Protein AF-A0A973NYC6-F1 (afdb_monomer)

Radius of gyration: 20.04 Å; Cα contacts (8 Å, |Δi|>4): 873; chains: 1; bounding box: 43×58×60 Å

Mean predicted aligned error: 7.52 Å

Nearest PDB structures (foldseek):
  5j72-assembly1_A  TM=8.542E-01  e=8.697E-19  Clostridioides difficile 630
  7acy-assembly1_D  TM=7.871E-01  e=4.878E-20  Clostridioides difficile 630
  7acz-assembly1_B  TM=7.834E-01  e=3.473E-17  Clostridioides difficile R20291
  7acz-assembly2_D  TM=7.706E-01  e=2.191E-17  Clostridioides difficile R20291
  8bby-assembly2_D  TM=7.705E-01  e=7.796E-16  Clostridioides difficile R20291

pLDDT: mean 85.29, std 18.44, range [24.67, 98.56]

Solvent-accessible surface area (backbone atoms only — not comparable to full-atom values): 18211 Å² total; per-residue (Å²): 143,82,82,81,77,83,86,89,72,79,74,78,79,69,81,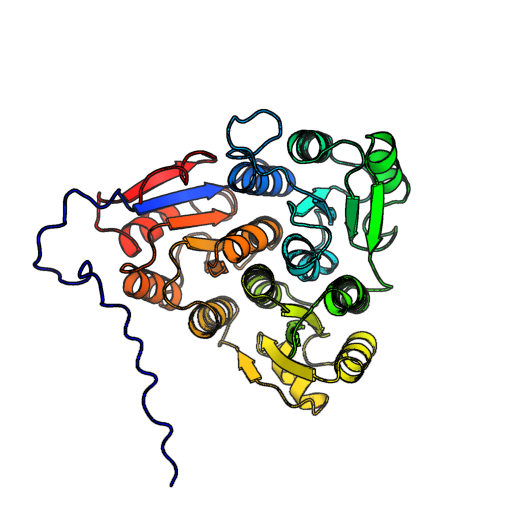74,78,53,98,84,64,84,78,67,93,80,64,65,63,25,39,31,35,36,29,40,43,97,45,53,49,44,16,20,47,36,46,34,36,50,75,32,56,67,10,19,89,88,35,102,75,37,62,53,34,45,31,36,31,38,27,39,60,87,58,61,50,45,40,45,26,42,25,16,52,24,50,57,28,80,80,39,37,30,45,50,40,37,25,53,38,77,41,67,38,69,66,47,54,52,48,50,63,55,42,36,56,84,59,28,44,31,40,32,34,31,37,58,89,39,38,20,66,66,24,48,49,51,44,35,75,73,43,35,41,60,42,78,42,40,38,98,45,47,40,36,16,13,38,46,47,36,64,67,30,58,82,60,52,90,63,80,58,34,36,39,35,28,12,24,59,81,53,60,58,42,26,38,30,49,16,4,50,15,21,47,40,84,50,30,35,42,38,31,18,61,33,53,39,65,41,67,59,40,51,52,51,58,68,67,50,81,58,59,46,41,32,13,28,27,60,36,12,30,42,10,35,56,73,70,66,50,84,60,50,75,40,54,37,98,46,61,45,46,17,18,48,44,45,29,70,72,78,39,80,72,33,42,36,36,21,38,19,39,68,87,58,60,60,31,32,49,33,36,11,32,54,18,2,66,68,49,7,37,29,38,42,26,53,42,72,47,69,49,68,72,56,47,52,47,40,44,72,39,26,70,41,24,44,33,40,42,31,30,38,38,56,94,50,38,26,75,68,37,56,55,60,50,32,53,32,37,22,57,83,92,39,45,46,79,45,68,69,51,47,56,80,83,68,69,92,114

Secondary structure (DSSP, 8-state):
--PPPP--------S---TTSPPPTTSPPEEEEEE--SSHHHHHHHHHHHHHSSSSTTSTT---EEEEEEEESS--TTHHHHHHHHHH-TT----EEEE-SSS--HHHHHHHHHHEEEEEEEEEES-TTTS-HHHHHHHHHTT-EEEEE--SSHHHHHHHHHHHHGGG--SSPEEEEEEESSSSHHHHHHHHHHHHSTTEEEEEEBTTB--HHHHHHHHH-SSEEEEEEHHHHHHHHHHTT---EEE--SSHHHHHHHHHHHH-SS-SEEEEEESS--HHHHHHHHHHHHTT--EEEE-SS---HHHHHHHHHHTTT--EEEEES-TTTS-TTHHHHHHHHHS-TTSEEEEES-TTTT-S--

Sequence (362 aa):
ENSAGPILGRVSWQANADPGQPLSTANPLNLVERLDGADRVETAIQVSHWSWDATGPNTPAGRQADMAVIARSDDYADALAGTALARQLKGGTGPLLLTETDSLDPRTLAELKRTLRPGAFVYVLGQTKAISAHTFDQIAAAGFRPTRIGGRDRFETAVDVAETIVPTYTHDPVTILTATGLNFPDALAAGAVAASRPNTVVVLTANDAMPDATLNFLNAVSQRTVVGVGGPGSRALQAAKIPSGTVSGSDRFVTALTVAKTFFDGPQVVGIATGYKFPDALAGGVLAGSVGGPLLLTGPTALPTETADYLRNASGSVSDAVMFGGPAVLDEGLKNQVGDLIGQPGQWVYRDNDPTAHQGPR

Structure (mmCIF, N/CA/C/O backbone):
data_AF-A0A973NYC6-F1
#
_entry.id   AF-A0A973NYC6-F1
#
loop_
_atom_site.group_PDB
_atom_site.id
_atom_site.type_symbol
_atom_site.label_atom_id
_atom_site.label_alt_id
_atom_site.label_comp_id
_atom_site.label_asym_id
_atom_site.label_entity_id
_atom_site.label_seq_id
_atom_site.pdbx_PDB_ins_code
_atom_site.Cartn_x
_atom_site.Cartn_y
_atom_site.Cartn_z
_atom_site.occupancy
_atom_site.B_iso_or_equiv
_atom_site.auth_seq_id
_atom_site.auth_comp_id
_atom_site.auth_asym_id
_atom_site.auth_atom_id
_atom_site.pdbx_PDB_model_num
ATOM 1 N N . GLU A 1 1 ? 7.364 12.436 -39.459 1.00 32.75 1 GLU A N 1
ATOM 2 C CA . GLU A 1 1 ? 7.055 13.774 -38.924 1.00 32.75 1 GLU A CA 1
ATOM 3 C C . GLU A 1 1 ? 5.594 13.785 -38.521 1.00 32.75 1 GLU A C 1
ATOM 5 O O . GLU A 1 1 ? 4.759 13.560 -39.378 1.00 32.75 1 GLU A O 1
ATOM 10 N N . ASN A 1 2 ? 5.307 13.879 -37.225 1.00 24.67 2 ASN A N 1
ATOM 11 C CA . ASN A 1 2 ? 4.016 14.310 -36.681 1.00 24.67 2 ASN A CA 1
ATOM 12 C C . ASN A 1 2 ? 4.236 14.549 -35.186 1.00 24.67 2 ASN A C 1
ATOM 14 O O . ASN A 1 2 ? 4.095 13.667 -34.343 1.00 24.67 2 ASN A O 1
ATOM 18 N N . SER A 1 3 ? 4.714 15.757 -34.914 1.00 26.92 3 SER A N 1
ATOM 19 C CA . SER A 1 3 ? 4.864 16.371 -33.605 1.00 26.92 3 SER A CA 1
ATOM 20 C C . SER A 1 3 ? 3.497 16.522 -32.937 1.00 26.92 3 SER A C 1
ATOM 22 O O . SER A 1 3 ? 2.634 17.236 -33.448 1.00 26.92 3 SER A O 1
ATOM 24 N N . ALA A 1 4 ? 3.316 15.869 -31.790 1.00 30.20 4 ALA A N 1
ATOM 25 C CA . ALA A 1 4 ? 2.214 16.149 -30.881 1.00 30.20 4 ALA A CA 1
ATOM 26 C C . ALA A 1 4 ? 2.353 17.589 -30.356 1.00 30.20 4 ALA A C 1
ATOM 28 O O . ALA A 1 4 ? 3.403 17.971 -29.837 1.00 30.20 4 ALA A O 1
ATOM 29 N N . GLY A 1 5 ? 1.310 18.397 -30.554 1.00 27.06 5 GLY A N 1
ATOM 30 C CA . GLY A 1 5 ? 1.244 19.777 -30.083 1.00 27.06 5 GLY A CA 1
ATOM 31 C C . GLY A 1 5 ? 1.197 19.880 -28.550 1.00 27.06 5 GLY A C 1
ATOM 32 O O . GLY A 1 5 ? 0.854 18.909 -27.873 1.00 27.06 5 GLY A O 1
ATOM 33 N N . PRO A 1 6 ? 1.541 21.053 -27.990 1.00 27.14 6 PRO A N 1
ATOM 34 C CA . PRO A 1 6 ? 1.608 21.260 -26.551 1.00 27.14 6 PRO A CA 1
ATOM 35 C C . PRO A 1 6 ? 0.204 21.237 -25.937 1.00 27.14 6 PRO A C 1
ATOM 37 O O . PRO A 1 6 ? -0.691 21.961 -26.375 1.00 27.14 6 PRO A O 1
ATOM 40 N N . ILE A 1 7 ? 0.019 20.425 -24.895 1.00 31.16 7 ILE A N 1
ATOM 41 C CA . ILE A 1 7 ? -1.184 20.455 -24.061 1.00 31.16 7 ILE A CA 1
ATOM 42 C C . ILE A 1 7 ? -1.168 21.779 -23.286 1.00 31.16 7 ILE A C 1
ATOM 44 O O . ILE A 1 7 ? -0.370 21.991 -22.373 1.00 31.16 7 ILE A O 1
ATOM 48 N N . LEU A 1 8 ? -2.023 22.707 -23.715 1.00 29.25 8 LEU A N 1
ATOM 49 C CA . LEU A 1 8 ? -2.252 23.996 -23.076 1.00 29.25 8 LEU A CA 1
ATOM 50 C C . LEU A 1 8 ? -3.150 23.803 -21.854 1.00 29.25 8 LEU A C 1
ATOM 52 O O . LEU A 1 8 ? -4.352 23.588 -21.967 1.00 29.25 8 LEU A O 1
ATOM 56 N N . GLY A 1 9 ? -2.526 23.904 -20.688 1.00 25.45 9 GLY A N 1
ATOM 57 C CA . GLY A 1 9 ? -3.169 23.903 -19.381 1.00 25.45 9 GLY A CA 1
ATOM 58 C C . GLY A 1 9 ? -2.134 24.168 -18.295 1.00 25.45 9 GLY A C 1
ATOM 59 O O . GLY A 1 9 ? -2.044 23.417 -17.334 1.00 25.45 9 GLY A O 1
ATOM 60 N N . ARG A 1 10 ? -1.279 25.187 -18.483 1.00 25.81 10 ARG A N 1
ATOM 61 C CA . ARG A 1 10 ? -0.357 25.641 -17.436 1.00 25.81 10 ARG A CA 1
ATOM 62 C C . ARG A 1 10 ? -1.195 26.149 -16.267 1.00 25.81 10 ARG A C 1
ATOM 64 O O . ARG A 1 10 ? -1.724 27.257 -16.333 1.00 25.81 10 ARG A O 1
ATOM 71 N N . VAL A 1 11 ? -1.274 25.361 -15.199 1.00 28.92 11 VAL A N 1
ATOM 72 C CA . VAL A 1 11 ? -1.505 25.908 -13.864 1.00 28.92 11 VAL A CA 1
ATOM 73 C C . VAL A 1 11 ? -0.403 26.943 -13.653 1.00 28.92 11 VAL A C 1
ATOM 75 O O . VAL A 1 11 ? 0.783 26.659 -13.835 1.00 28.92 11 VAL A O 1
ATOM 78 N N . SER A 1 12 ? -0.798 28.187 -13.414 1.00 24.95 12 SER A N 1
ATOM 79 C CA . SER A 1 12 ? 0.130 29.267 -13.118 1.00 24.95 12 SER A CA 1
ATOM 80 C C . SER A 1 12 ? 0.934 28.880 -11.883 1.00 24.95 12 SER A C 1
ATOM 82 O O . SER A 1 12 ? 0.368 28.755 -10.800 1.00 24.95 12 SER A O 1
ATOM 84 N N . TRP A 1 13 ? 2.238 28.686 -12.072 1.00 29.31 13 TRP A N 1
ATOM 85 C CA . TRP A 1 13 ? 3.236 28.592 -11.016 1.00 29.31 13 TRP A CA 1
ATOM 86 C C . TRP A 1 13 ? 2.970 29.674 -9.966 1.00 29.31 13 TRP A C 1
ATOM 88 O O . TRP A 1 13 ? 3.133 30.861 -10.255 1.00 29.31 13 TRP A O 1
ATOM 98 N N . GLN A 1 14 ? 2.544 29.288 -8.763 1.00 31.08 14 GLN A N 1
ATOM 99 C CA . GLN A 1 14 ? 2.641 30.191 -7.625 1.00 31.08 14 GLN A CA 1
ATOM 100 C C . GLN A 1 14 ? 4.107 30.218 -7.199 1.00 31.08 14 GLN A C 1
ATOM 102 O O . GLN A 1 14 ? 4.726 29.197 -6.906 1.00 31.08 14 GLN A O 1
ATOM 107 N N . ALA A 1 15 ? 4.684 31.411 -7.284 1.00 30.53 15 ALA A N 1
ATOM 108 C CA . ALA A 1 15 ? 6.085 31.686 -7.046 1.00 30.53 15 ALA A CA 1
ATOM 109 C C . ALA A 1 15 ? 6.429 31.574 -5.552 1.00 30.53 15 ALA A C 1
ATOM 111 O O . ALA A 1 15 ? 6.557 32.583 -4.876 1.00 30.53 15 ALA A O 1
ATOM 112 N N . ASN A 1 16 ? 6.618 30.354 -5.050 1.00 40.47 16 ASN A N 1
ATOM 113 C CA . ASN A 1 16 ? 7.401 30.121 -3.827 1.00 40.47 16 ASN A CA 1
ATOM 114 C C . ASN A 1 16 ? 8.817 29.595 -4.140 1.00 40.47 16 ASN A C 1
ATOM 116 O O . ASN A 1 16 ? 9.586 29.299 -3.234 1.00 40.47 16 ASN A O 1
ATOM 120 N N . ALA A 1 17 ? 9.178 29.511 -5.426 1.00 38.25 17 ALA A N 1
ATOM 121 C CA . ALA A 1 17 ? 10.488 29.058 -5.896 1.00 38.25 17 ALA A CA 1
ATOM 122 C C . ALA A 1 17 ? 11.456 30.202 -6.278 1.00 38.25 17 ALA A C 1
ATOM 124 O O . ALA A 1 17 ? 12.537 29.917 -6.786 1.00 38.25 17 ALA A O 1
ATOM 125 N N . ASP A 1 18 ? 11.093 31.477 -6.075 1.00 37.66 18 ASP A N 1
ATOM 126 C CA . ASP A 1 18 ? 11.992 32.615 -6.331 1.00 37.66 18 ASP A CA 1
ATOM 127 C C . ASP A 1 18 ? 12.780 32.966 -5.049 1.00 37.66 18 ASP A C 1
ATOM 129 O O . ASP A 1 18 ? 12.171 33.450 -4.091 1.00 37.66 18 ASP A O 1
ATOM 133 N N . PRO A 1 19 ? 14.113 32.755 -4.993 1.00 40.75 19 PRO A N 1
ATOM 134 C CA . PRO A 1 19 ? 14.927 32.964 -3.788 1.00 40.75 19 PRO A CA 1
ATOM 135 C C . PRO A 1 19 ? 14.957 34.411 -3.260 1.00 40.75 19 PRO A C 1
ATOM 137 O O . PRO A 1 19 ? 15.578 34.661 -2.228 1.00 40.75 19 PRO A O 1
ATOM 140 N N . GLY A 1 20 ? 14.356 35.369 -3.977 1.00 37.97 20 GLY A N 1
ATOM 141 C CA . GLY A 1 20 ? 14.378 36.798 -3.650 1.00 37.97 20 GLY A CA 1
ATOM 142 C C . GLY A 1 20 ? 13.025 37.448 -3.331 1.00 37.97 20 GLY A C 1
ATOM 143 O O . GLY A 1 20 ? 13.008 38.652 -3.074 1.00 37.97 20 GLY A O 1
ATOM 144 N N . GLN A 1 21 ? 11.904 36.717 -3.347 1.00 40.12 21 GLN A N 1
ATOM 145 C CA . GLN A 1 21 ? 10.582 37.286 -3.034 1.00 40.12 21 GLN A CA 1
ATOM 146 C C . GLN A 1 21 ? 10.209 37.049 -1.558 1.00 40.12 21 GLN A C 1
ATOM 148 O O . GLN A 1 21 ? 10.303 35.915 -1.084 1.00 40.12 21 GLN A O 1
ATOM 153 N N . PRO A 1 22 ? 9.769 38.078 -0.805 1.00 36.00 22 PRO A N 1
ATOM 154 C CA . PRO A 1 22 ? 9.253 37.878 0.543 1.00 36.00 22 PRO A CA 1
ATOM 155 C C . PRO A 1 22 ? 7.950 37.070 0.497 1.00 36.00 22 PRO A C 1
ATOM 157 O O . PRO A 1 22 ? 7.049 37.356 -0.293 1.00 36.00 22 PRO A O 1
ATOM 160 N N . LEU A 1 23 ? 7.867 36.059 1.360 1.00 42.72 23 LEU A N 1
ATOM 161 C CA . LEU A 1 23 ? 6.736 35.141 1.438 1.00 42.72 23 LEU A CA 1
ATOM 162 C C . LEU A 1 23 ? 5.439 35.889 1.778 1.00 42.72 23 LEU A C 1
ATOM 164 O O . LEU A 1 23 ? 5.405 36.756 2.655 1.00 42.72 23 LEU A O 1
ATOM 168 N N . SER A 1 24 ? 4.355 35.517 1.100 1.00 39.22 24 SER A N 1
ATOM 169 C CA . SER A 1 24 ? 3.002 35.923 1.480 1.00 39.22 24 SER A CA 1
ATOM 170 C C . SER A 1 24 ? 2.687 35.395 2.883 1.00 39.22 24 SER A C 1
ATOM 172 O O . SER A 1 24 ? 2.834 34.204 3.146 1.00 39.22 24 SER A O 1
ATOM 174 N N . THR A 1 25 ? 2.186 36.253 3.774 1.00 39.44 25 THR A N 1
ATOM 175 C CA . THR A 1 25 ? 1.732 35.901 5.136 1.00 39.44 25 THR A CA 1
ATOM 176 C C . THR A 1 25 ? 0.510 34.969 5.167 1.00 39.44 25 THR A C 1
ATOM 178 O O . THR A 1 25 ? -0.014 34.683 6.241 1.00 39.44 25 THR A O 1
ATOM 181 N N . ALA A 1 26 ? 0.040 34.513 4.003 1.00 39.84 26 ALA A N 1
ATOM 182 C CA . ALA A 1 26 ? -1.127 33.657 3.834 1.00 39.84 26 ALA A CA 1
ATOM 183 C C . ALA A 1 26 ? -0.802 32.162 3.638 1.00 39.84 26 ALA A C 1
ATOM 185 O O . ALA A 1 26 ? -1.743 31.392 3.487 1.00 39.84 26 ALA A O 1
ATOM 186 N N . ASN A 1 27 ? 0.473 31.745 3.634 1.00 48.59 27 ASN A N 1
ATOM 187 C CA . ASN A 1 27 ? 0.849 30.334 3.480 1.00 48.59 27 ASN A CA 1
ATOM 188 C C . ASN A 1 27 ? 1.195 29.727 4.857 1.00 48.59 27 ASN A C 1
ATOM 190 O O . ASN A 1 27 ? 2.136 30.216 5.493 1.00 48.59 27 ASN A O 1
ATOM 194 N N . PRO A 1 28 ? 0.463 28.723 5.375 1.00 57.56 28 PRO A N 1
ATOM 195 C CA . PRO A 1 28 ? 0.842 28.072 6.625 1.00 57.56 28 PRO A CA 1
ATOM 196 C C . PRO A 1 28 ? 2.170 27.320 6.467 1.00 57.56 28 PRO A C 1
ATOM 198 O O . PRO A 1 28 ? 2.538 26.901 5.374 1.00 57.56 28 PRO A O 1
ATOM 201 N N . LEU A 1 29 ? 2.896 27.174 7.578 1.00 70.56 29 LEU A N 1
ATOM 202 C CA . LEU A 1 29 ? 4.164 26.442 7.642 1.00 70.56 29 LEU A CA 1
ATOM 203 C C . LEU A 1 29 ? 3.995 25.028 7.063 1.00 70.56 29 LEU A C 1
ATOM 205 O O . LEU A 1 29 ? 3.005 24.361 7.373 1.00 70.56 29 LEU A O 1
ATOM 209 N N . ASN A 1 30 ? 4.974 24.558 6.286 1.00 85.44 30 ASN A N 1
ATOM 210 C CA . ASN A 1 30 ? 4.989 23.178 5.798 1.00 85.44 30 ASN A CA 1
ATOM 211 C C . ASN A 1 30 ? 4.965 22.198 6.981 1.00 85.44 30 ASN A C 1
ATOM 213 O O . ASN A 1 30 ? 5.510 22.483 8.048 1.00 85.44 30 ASN A O 1
ATOM 217 N N . LEU A 1 31 ? 4.357 21.031 6.801 1.00 88.62 31 LEU A N 1
ATOM 218 C CA . LEU A 1 31 ? 4.206 20.036 7.855 1.00 88.62 31 LEU A CA 1
ATOM 219 C C . LEU A 1 31 ? 5.060 18.804 7.564 1.00 88.62 31 LEU A C 1
ATOM 221 O O . LEU A 1 31 ? 4.986 18.208 6.491 1.00 88.62 31 LEU A O 1
ATOM 225 N N . VAL A 1 32 ? 5.820 18.382 8.567 1.00 93.12 32 VAL A N 1
ATOM 226 C CA . VAL A 1 32 ? 6.335 17.019 8.653 1.00 93.12 32 VAL A CA 1
ATOM 227 C C . VAL A 1 32 ? 5.599 16.329 9.787 1.00 93.12 32 VAL A C 1
ATOM 229 O O . VAL A 1 32 ? 5.659 16.775 10.930 1.00 93.12 32 VAL A O 1
ATOM 232 N N . GLU A 1 33 ? 4.911 15.241 9.486 1.00 93.75 33 GLU A N 1
ATOM 233 C CA . GLU A 1 33 ? 4.249 14.428 10.497 1.00 93.75 33 GLU A CA 1
ATOM 234 C C . GLU A 1 33 ? 4.835 13.024 10.518 1.00 93.75 33 GLU A C 1
ATOM 236 O O . GLU A 1 33 ? 5.152 12.464 9.471 1.00 93.75 33 GLU A O 1
ATOM 241 N N . ARG A 1 34 ? 4.963 12.437 11.706 1.00 95.75 34 ARG A N 1
ATOM 242 C CA . ARG A 1 34 ? 5.229 11.010 11.866 1.00 95.75 34 ARG A CA 1
ATOM 243 C C . ARG A 1 34 ? 3.988 10.290 12.369 1.00 95.75 34 ARG A C 1
ATOM 245 O O . ARG A 1 34 ? 3.402 10.697 13.367 1.00 95.75 34 ARG A O 1
ATOM 252 N N . LEU A 1 35 ? 3.654 9.194 11.693 1.00 94.88 35 LEU A N 1
ATOM 253 C CA . LEU A 1 35 ? 2.645 8.231 12.113 1.00 94.88 35 LEU A CA 1
ATOM 254 C C . LEU A 1 35 ? 3.324 6.913 12.469 1.00 94.88 35 LEU A C 1
ATOM 256 O O . LEU A 1 35 ? 3.907 6.247 11.604 1.00 94.88 35 LEU A O 1
ATOM 260 N N . ASP A 1 36 ? 3.283 6.547 13.742 1.00 94.62 36 ASP A N 1
ATOM 261 C CA . ASP A 1 36 ? 3.975 5.377 14.266 1.00 94.62 36 ASP A CA 1
ATOM 262 C C . ASP A 1 36 ? 3.370 4.853 15.567 1.00 94.62 36 ASP A C 1
ATOM 264 O O . ASP A 1 36 ? 2.591 5.510 16.248 1.00 94.62 36 ASP A O 1
ATOM 268 N N . GLY A 1 37 ? 3.770 3.644 15.942 1.00 92.75 37 GLY A N 1
ATOM 269 C CA . GLY A 1 37 ? 3.459 3.117 17.254 1.00 92.75 37 GLY A CA 1
ATOM 270 C C . GLY A 1 37 ? 4.450 2.065 17.717 1.00 92.75 37 GLY A C 1
ATOM 271 O O . GLY A 1 37 ? 5.508 1.861 17.121 1.00 92.75 37 GLY A O 1
ATOM 272 N N . ALA A 1 38 ? 4.096 1.374 18.802 1.00 92.56 38 ALA A N 1
ATOM 273 C CA . ALA A 1 38 ? 4.949 0.344 19.397 1.00 92.56 38 ALA A CA 1
ATOM 274 C C . ALA A 1 38 ? 5.261 -0.812 18.427 1.00 92.56 38 ALA A C 1
ATOM 276 O O . ALA A 1 38 ? 6.293 -1.475 18.546 1.00 92.56 38 ALA A O 1
ATOM 277 N N . ASP A 1 39 ? 4.367 -1.055 17.471 1.00 91.81 39 ASP A N 1
ATOM 278 C CA . ASP A 1 39 ? 4.502 -2.051 16.424 1.00 91.81 39 ASP A CA 1
ATOM 279 C C . ASP A 1 39 ? 3.703 -1.643 15.176 1.00 91.81 39 ASP A C 1
ATOM 281 O O . ASP A 1 39 ? 3.034 -0.614 15.129 1.00 91.81 39 ASP A O 1
ATOM 285 N N . ARG A 1 40 ? 3.756 -2.500 14.157 1.00 90.06 40 ARG A N 1
ATOM 286 C CA . ARG A 1 40 ? 3.052 -2.322 12.883 1.00 90.06 40 ARG A CA 1
ATOM 287 C C . ARG A 1 40 ? 1.530 -2.222 13.008 1.00 90.06 40 ARG A C 1
ATOM 289 O O . ARG A 1 40 ? 0.900 -1.610 12.152 1.00 90.06 40 ARG A O 1
ATOM 296 N N . VAL A 1 41 ? 0.940 -2.863 14.022 1.00 93.94 41 VAL A N 1
ATOM 297 C CA . VAL A 1 41 ? -0.509 -2.808 14.249 1.00 93.94 41 VAL A CA 1
ATOM 298 C C . VAL A 1 41 ? -0.864 -1.408 14.724 1.00 93.94 41 VAL A C 1
ATOM 300 O O . VAL A 1 41 ? -1.749 -0.781 14.151 1.00 93.94 41 VAL A O 1
ATOM 303 N N . GLU A 1 42 ? -0.111 -0.885 15.691 1.00 94.75 42 GLU A N 1
ATOM 304 C CA . GLU A 1 42 ? -0.297 0.479 16.175 1.00 94.75 42 GLU A CA 1
ATOM 305 C C . GLU A 1 42 ? -0.011 1.520 15.082 1.00 94.75 42 GLU A C 1
ATOM 307 O O . GLU A 1 42 ? -0.820 2.422 14.895 1.00 94.75 42 GLU A O 1
ATOM 312 N N . THR A 1 43 ? 1.051 1.364 14.278 1.00 94.38 43 THR A N 1
ATOM 313 C CA . THR A 1 43 ? 1.297 2.261 13.133 1.00 94.38 43 THR A CA 1
ATOM 314 C C . THR A 1 43 ? 0.106 2.284 12.165 1.00 94.38 43 THR A C 1
ATOM 316 O O . THR A 1 43 ? -0.325 3.355 11.742 1.00 94.38 43 THR A O 1
ATOM 319 N N . ALA A 1 44 ? -0.468 1.123 11.821 1.00 94.12 44 ALA A N 1
ATOM 320 C CA . ALA A 1 44 ? -1.642 1.058 10.945 1.00 94.12 44 ALA A CA 1
ATOM 321 C C . ALA A 1 44 ? -2.877 1.741 11.565 1.00 94.12 44 ALA A C 1
ATOM 323 O O . ALA A 1 44 ? -3.670 2.356 10.849 1.00 94.12 44 ALA A O 1
ATOM 324 N N . ILE A 1 45 ? -3.016 1.679 12.892 1.00 94.56 45 ILE A N 1
ATOM 325 C CA . ILE A 1 45 ? -4.059 2.388 13.639 1.00 94.56 45 ILE A CA 1
ATOM 326 C C . ILE A 1 45 ? -3.828 3.902 13.583 1.00 94.56 45 ILE A C 1
ATOM 328 O O . ILE A 1 45 ? -4.770 4.627 13.284 1.00 94.56 45 ILE A O 1
ATOM 332 N N . GLN A 1 46 ? -2.596 4.393 13.748 1.00 93.69 46 GLN A N 1
ATOM 333 C CA . GLN A 1 46 ? -2.301 5.830 13.626 1.00 93.69 46 GLN A CA 1
ATOM 334 C C . GLN A 1 46 ? -2.537 6.366 12.204 1.00 93.69 46 GLN A C 1
ATOM 336 O O . GLN A 1 46 ? -3.101 7.443 12.021 1.00 93.69 46 GLN A O 1
ATOM 341 N N . VAL A 1 47 ? -2.227 5.573 11.174 1.00 92.25 47 VAL A N 1
ATOM 342 C CA . VAL A 1 47 ? -2.608 5.871 9.779 1.00 92.25 47 VAL A CA 1
ATOM 343 C C . VAL A 1 47 ? -4.132 5.952 9.609 1.00 92.25 47 VAL A C 1
ATOM 345 O O . VAL A 1 47 ? -4.652 6.795 8.868 1.00 92.25 47 VAL A O 1
ATOM 348 N N . SER A 1 48 ? -4.869 5.079 10.293 1.00 91.75 48 SER A N 1
ATOM 349 C CA . SER A 1 48 ? -6.329 5.093 10.290 1.00 91.75 48 SER A CA 1
ATOM 350 C C . SER A 1 48 ? -6.894 6.302 11.048 1.00 91.75 48 SER A C 1
ATOM 352 O O . SER A 1 48 ? -7.806 6.964 10.554 1.00 91.75 48 SER A O 1
ATOM 354 N N . HIS A 1 49 ? -6.317 6.674 12.188 1.00 88.88 49 HIS A N 1
ATOM 355 C CA . HIS A 1 49 ? -6.631 7.912 12.902 1.00 88.88 49 HIS A CA 1
ATOM 356 C C . HIS A 1 49 ? -6.463 9.127 11.996 1.00 88.88 49 HIS A C 1
ATOM 358 O O . HIS A 1 49 ? -7.428 9.845 11.757 1.00 88.88 49 HIS A O 1
ATOM 364 N N . TRP A 1 50 ? -5.308 9.275 11.357 1.00 87.12 50 TRP A N 1
ATOM 365 C CA . TRP A 1 50 ? -5.055 10.353 10.402 1.00 87.12 50 TRP A CA 1
ATOM 366 C C . TRP A 1 50 ? -6.128 10.480 9.311 1.00 87.12 50 TRP A C 1
ATOM 368 O O . TRP A 1 50 ? -6.599 11.570 8.992 1.00 87.12 50 TRP A O 1
ATOM 378 N N . SER A 1 51 ? -6.560 9.342 8.763 1.00 83.56 51 SER A N 1
ATOM 379 C CA . SER A 1 51 ? -7.527 9.296 7.660 1.00 83.56 51 SER A CA 1
ATOM 380 C C . SER A 1 51 ? -8.982 9.473 8.116 1.00 83.56 51 SER A C 1
ATOM 382 O O . SER A 1 51 ? -9.829 9.878 7.314 1.00 83.56 51 SER A O 1
ATOM 384 N N . TRP A 1 52 ? -9.289 9.144 9.379 1.00 80.50 52 TRP A N 1
ATOM 385 C CA . TRP A 1 52 ? -10.661 8.936 9.860 1.00 80.50 52 TRP A CA 1
ATOM 386 C C . TRP A 1 52 ? -11.016 9.641 11.191 1.00 80.50 52 TRP A C 1
ATOM 388 O O . TRP A 1 52 ? -12.141 9.492 11.667 1.00 80.50 52 TRP A O 1
ATOM 398 N N . ASP A 1 53 ? -10.114 10.391 11.834 1.00 70.38 53 ASP A N 1
ATOM 399 C CA . ASP A 1 53 ? -10.366 11.107 13.107 1.00 70.38 53 ASP A CA 1
ATOM 400 C C . ASP A 1 53 ? -10.987 12.487 12.932 1.00 70.38 53 ASP A C 1
ATOM 402 O O . ASP A 1 53 ? -11.769 12.916 13.776 1.00 70.38 53 ASP A O 1
ATOM 406 N N . ALA A 1 54 ? -10.750 13.145 11.797 1.00 53.44 54 ALA A N 1
ATOM 407 C CA . ALA A 1 54 ? -11.584 14.261 11.355 1.00 53.44 54 ALA A CA 1
ATOM 408 C C . ALA A 1 54 ? -13.059 13.835 11.206 1.00 53.44 54 ALA A C 1
ATOM 410 O O . ALA A 1 54 ? -13.962 14.670 11.102 1.00 53.44 54 ALA A O 1
ATOM 411 N N . THR A 1 55 ? -13.312 12.521 11.147 1.00 52.34 55 THR A N 1
ATOM 412 C CA . THR A 1 55 ? -14.446 11.982 10.416 1.00 52.34 55 THR A CA 1
ATOM 413 C C . THR A 1 55 ? -15.157 10.747 10.996 1.00 52.34 55 THR A C 1
ATOM 415 O O . THR A 1 55 ? -15.984 10.141 10.316 1.00 52.34 55 THR A O 1
ATOM 418 N N . GLY A 1 56 ? -14.937 10.404 12.266 1.00 43.59 56 GLY A N 1
ATOM 419 C CA . GLY A 1 56 ? -15.654 9.310 12.935 1.00 43.59 56 GLY A CA 1
ATOM 420 C C . GLY A 1 56 ? -17.155 9.584 13.167 1.00 43.59 56 GLY A C 1
ATOM 421 O O . GLY A 1 56 ? -17.600 10.729 13.093 1.00 43.59 56 GLY A O 1
ATOM 422 N N . PRO A 1 57 ? -17.964 8.564 13.537 1.00 43.09 57 PRO A N 1
ATOM 423 C CA . PRO A 1 57 ? -19.403 8.721 13.815 1.00 43.09 57 PRO A CA 1
ATOM 424 C C . PRO A 1 57 ? -19.718 9.703 14.957 1.00 43.09 57 PRO A C 1
ATOM 426 O O . PRO A 1 57 ? -20.872 10.087 15.134 1.00 43.09 57 PRO A O 1
ATOM 429 N N . ASN A 1 58 ? -18.693 10.109 15.712 1.00 43.22 58 ASN A N 1
ATOM 430 C CA . ASN A 1 58 ? -18.776 11.041 16.827 1.00 43.22 58 ASN A CA 1
ATOM 431 C C . ASN A 1 58 ? -18.155 12.422 16.524 1.00 43.22 58 ASN A C 1
ATOM 433 O O . ASN A 1 58 ? -18.027 13.216 17.455 1.00 43.22 58 ASN A O 1
ATOM 437 N N . THR A 1 59 ? -17.774 12.738 15.273 1.00 43.50 59 THR A N 1
ATOM 438 C CA . THR A 1 59 ? -17.292 14.085 14.907 1.00 43.50 59 THR A CA 1
ATOM 439 C C . THR A 1 59 ? -18.318 14.888 14.092 1.00 43.50 59 THR A C 1
ATOM 441 O O . THR A 1 59 ? -19.004 14.331 13.232 1.00 43.50 59 THR A O 1
ATOM 444 N N . PRO A 1 60 ? -18.442 16.217 14.316 1.00 39.94 60 PRO A N 1
ATOM 445 C CA . PRO A 1 60 ? -19.513 17.037 13.729 1.00 39.94 60 PRO A CA 1
ATOM 446 C C . PRO A 1 60 ? -19.514 17.176 12.193 1.00 39.94 60 PRO A C 1
ATOM 448 O O . PRO A 1 60 ? -20.467 17.726 11.648 1.00 39.94 60 PRO A O 1
ATOM 451 N N . ALA A 1 61 ? -18.484 16.690 11.491 1.00 54.00 61 ALA A N 1
ATOM 452 C CA . ALA A 1 61 ? -18.366 16.747 10.028 1.00 54.00 61 ALA A CA 1
ATOM 453 C C . ALA A 1 61 ? -18.139 15.362 9.371 1.00 54.00 61 ALA A C 1
ATOM 455 O O . ALA A 1 61 ? -17.692 15.284 8.225 1.00 54.00 61 ALA A O 1
ATOM 456 N N . GLY A 1 62 ? -18.377 14.255 10.092 1.00 52.84 62 GLY A N 1
ATOM 457 C CA . GLY A 1 62 ? -17.597 13.042 9.865 1.00 52.84 62 GLY A CA 1
ATOM 458 C C . GLY A 1 62 ? -17.959 12.089 8.716 1.00 52.84 62 GLY A C 1
ATOM 459 O O . GLY A 1 62 ? -19.013 11.457 8.687 1.00 52.84 62 GLY A O 1
ATOM 460 N N . ARG A 1 63 ? -17.008 11.932 7.787 1.00 59.91 63 ARG A N 1
ATOM 461 C CA . ARG A 1 63 ? -16.903 10.864 6.778 1.00 59.91 63 ARG A CA 1
ATOM 462 C C . ARG A 1 63 ? -16.516 9.519 7.420 1.00 59.91 63 ARG A C 1
ATOM 464 O O . ARG A 1 63 ? -15.343 9.174 7.501 1.00 59.91 63 ARG A O 1
ATOM 471 N N . GLN A 1 64 ? -17.508 8.754 7.850 1.00 74.00 64 GLN A N 1
ATOM 472 C CA . GLN A 1 64 ? -17.288 7.401 8.357 1.00 74.00 64 GLN A CA 1
ATOM 473 C C . GLN A 1 64 ? -16.731 6.471 7.264 1.00 74.00 64 GLN A C 1
ATOM 475 O O . GLN A 1 64 ? -17.127 6.599 6.105 1.00 74.00 64 GLN A O 1
ATOM 480 N N . ALA A 1 65 ? -15.848 5.536 7.627 1.00 88.56 65 ALA A N 1
ATOM 481 C CA . ALA A 1 65 ? -15.402 4.498 6.703 1.00 88.56 65 ALA A CA 1
ATOM 482 C C . ALA A 1 65 ? -16.563 3.543 6.378 1.00 88.56 65 ALA A C 1
ATOM 484 O O . ALA A 1 65 ? -17.343 3.156 7.255 1.00 88.56 65 ALA A O 1
ATOM 485 N N . ASP A 1 66 ? -16.682 3.166 5.107 1.00 90.06 66 ASP A N 1
ATOM 486 C CA . ASP A 1 66 ? -17.765 2.302 4.622 1.00 90.06 66 ASP A CA 1
ATOM 487 C C . ASP A 1 66 ? -17.463 0.815 4.872 1.00 90.06 66 ASP A C 1
ATOM 489 O O . ASP A 1 66 ? -18.362 -0.015 5.037 1.00 90.06 66 ASP A O 1
ATOM 493 N N . MET A 1 67 ? -16.173 0.483 4.888 1.00 93.06 67 MET A N 1
ATOM 494 C CA . MET A 1 67 ? -15.628 -0.862 5.039 1.00 93.06 67 MET A CA 1
ATOM 495 C C . MET A 1 67 ? -14.228 -0.792 5.654 1.00 93.06 67 MET A C 1
ATOM 497 O O . MET A 1 67 ? -13.675 0.294 5.796 1.00 93.06 67 MET A O 1
ATOM 501 N N . ALA A 1 68 ? -13.640 -1.933 6.005 1.00 94.56 68 ALA A N 1
ATOM 502 C CA . ALA A 1 68 ? -12.208 -2.029 6.290 1.00 94.56 68 ALA A CA 1
ATOM 503 C C . ALA A 1 68 ? -11.590 -3.227 5.573 1.00 94.56 68 ALA A C 1
ATOM 505 O O . ALA A 1 68 ? -12.282 -4.187 5.224 1.00 94.56 68 ALA A O 1
ATOM 506 N N . VAL A 1 69 ? -10.274 -3.181 5.402 1.00 95.12 69 VAL A N 1
ATOM 507 C CA . VAL A 1 69 ? -9.464 -4.295 4.913 1.00 95.12 69 VAL A CA 1
ATOM 508 C C . VAL A 1 69 ? -8.567 -4.769 6.053 1.00 95.12 69 VAL A C 1
ATOM 510 O O . VAL A 1 69 ? -7.932 -3.955 6.717 1.00 95.12 69 VAL A O 1
ATOM 513 N N . ILE A 1 70 ? -8.509 -6.077 6.290 1.00 94.69 70 ILE A N 1
ATOM 514 C CA . ILE A 1 70 ? -7.625 -6.692 7.281 1.00 94.69 70 ILE A CA 1
ATOM 515 C C . ILE A 1 70 ? -6.648 -7.613 6.570 1.00 94.69 70 ILE A C 1
ATOM 517 O O . ILE A 1 70 ? -7.048 -8.516 5.833 1.00 94.69 70 ILE A O 1
ATOM 521 N N . ALA A 1 71 ? -5.369 -7.401 6.846 1.00 92.44 71 ALA A N 1
ATOM 522 C CA . ALA A 1 71 ? -4.279 -8.271 6.436 1.00 92.44 71 ALA A CA 1
ATOM 523 C C . ALA A 1 71 ? -3.543 -8.830 7.659 1.00 92.44 71 ALA A C 1
ATOM 525 O O . ALA A 1 71 ? -3.630 -8.297 8.770 1.00 92.44 71 ALA A O 1
ATOM 526 N N . ARG A 1 72 ? -2.798 -9.916 7.443 1.00 89.56 72 ARG A N 1
ATOM 527 C CA . ARG A 1 72 ? -1.891 -10.438 8.462 1.00 89.56 72 ARG A CA 1
ATOM 528 C C . ARG A 1 72 ? -0.748 -9.456 8.712 1.00 89.56 72 ARG A C 1
ATOM 530 O O . ARG A 1 72 ? -0.264 -8.794 7.797 1.00 89.56 72 ARG A O 1
ATOM 537 N N . SER A 1 73 ? -0.326 -9.355 9.960 1.00 83.50 73 SER A N 1
ATOM 538 C CA . SER A 1 73 ? 0.696 -8.413 10.410 1.00 83.50 73 SER A CA 1
ATOM 539 C C . SER A 1 73 ? 2.106 -8.847 9.976 1.00 83.50 73 SER A C 1
ATOM 541 O O . SER A 1 73 ? 2.963 -8.004 9.716 1.00 83.50 73 SER A O 1
ATOM 543 N N . ASP A 1 74 ? 2.369 -10.146 9.866 1.00 76.06 74 ASP A N 1
ATOM 544 C CA . ASP A 1 74 ? 3.702 -10.752 9.784 1.00 76.06 74 ASP A CA 1
ATOM 545 C C . ASP A 1 74 ? 4.173 -11.125 8.364 1.00 76.06 74 ASP A C 1
ATOM 547 O O . ASP A 1 74 ? 5.376 -11.313 8.172 1.00 76.06 74 ASP A O 1
ATOM 551 N N . ASP A 1 75 ? 3.287 -11.134 7.362 1.00 78.94 75 ASP A N 1
ATOM 552 C CA . ASP A 1 75 ? 3.619 -11.301 5.934 1.00 78.94 75 ASP A CA 1
ATOM 553 C C . ASP A 1 75 ? 2.908 -10.237 5.082 1.00 78.94 75 ASP A C 1
ATOM 555 O O . ASP A 1 75 ? 1.777 -9.841 5.350 1.00 78.94 75 ASP A O 1
ATOM 559 N N . TYR A 1 76 ? 3.584 -9.758 4.041 1.00 70.88 76 TYR A N 1
ATOM 560 C CA . TYR A 1 76 ? 3.152 -8.621 3.224 1.00 70.88 76 TYR A CA 1
ATOM 561 C C . TYR A 1 76 ? 2.318 -9.016 2.014 1.00 70.88 76 TYR A C 1
ATOM 563 O O . TYR A 1 76 ? 1.653 -8.173 1.416 1.00 70.88 76 TYR A O 1
ATOM 571 N N . ALA A 1 77 ? 2.410 -10.279 1.605 1.00 67.00 77 ALA A N 1
ATOM 572 C CA . ALA A 1 77 ? 2.098 -10.673 0.243 1.00 67.00 77 ALA A CA 1
ATOM 573 C C . ALA A 1 77 ? 0.628 -10.446 -0.132 1.00 67.00 77 ALA A C 1
ATOM 575 O O . ALA A 1 77 ? 0.346 -9.864 -1.178 1.00 67.00 77 ALA A O 1
ATOM 576 N N . ASP A 1 78 ? -0.286 -10.826 0.761 1.00 69.56 78 ASP A N 1
ATOM 577 C CA . ASP A 1 78 ? -1.724 -10.639 0.564 1.00 69.56 78 ASP A CA 1
ATOM 578 C C . ASP A 1 78 ? -2.123 -9.158 0.662 1.00 69.56 78 ASP A C 1
ATOM 580 O O . ASP A 1 78 ? -3.077 -8.716 0.027 1.00 69.56 78 ASP A O 1
ATOM 584 N N . ALA A 1 79 ? -1.364 -8.358 1.412 1.00 73.81 79 ALA A N 1
ATOM 585 C CA . ALA A 1 79 ? -1.717 -6.980 1.706 1.00 73.81 79 ALA A CA 1
ATOM 586 C C . ALA A 1 79 ? -1.349 -5.984 0.596 1.00 73.81 79 ALA A C 1
ATOM 588 O O . ALA A 1 79 ? -2.021 -4.966 0.450 1.00 73.81 79 ALA A O 1
ATOM 589 N N . LEU A 1 80 ? -0.333 -6.285 -0.222 1.00 78.69 80 LEU A N 1
ATOM 590 C CA . LEU A 1 80 ? 0.115 -5.414 -1.320 1.00 78.69 80 LEU A CA 1
ATOM 591 C C . LEU A 1 80 ? -1.003 -5.098 -2.329 1.00 78.69 80 LEU A C 1
ATOM 593 O O . LEU A 1 80 ? -1.087 -3.977 -2.827 1.00 78.69 80 LEU A O 1
ATOM 597 N N . ALA A 1 81 ? -1.882 -6.066 -2.607 1.00 78.81 81 ALA A N 1
ATOM 598 C CA . ALA A 1 81 ? -3.064 -5.849 -3.445 1.00 78.81 81 ALA A CA 1
ATOM 599 C C . ALA A 1 81 ? -4.211 -5.161 -2.676 1.00 78.81 81 ALA A C 1
ATOM 601 O O . ALA A 1 81 ? -5.030 -4.452 -3.265 1.00 78.81 81 ALA A O 1
ATOM 602 N N . GLY A 1 82 ? -4.240 -5.319 -1.349 1.00 79.19 82 GLY A N 1
ATOM 603 C CA . GLY A 1 82 ? -5.234 -4.742 -0.444 1.00 79.19 82 GLY A CA 1
ATOM 604 C C . GLY A 1 82 ? -5.324 -3.219 -0.483 1.00 79.19 82 GLY A C 1
ATOM 605 O O . GLY A 1 82 ? -6.395 -2.668 -0.230 1.00 79.19 82 GLY A O 1
ATOM 606 N N . THR A 1 83 ? -4.244 -2.533 -0.867 1.00 83.56 83 THR A N 1
ATOM 607 C CA . THR A 1 83 ? -4.236 -1.072 -1.005 1.00 83.56 83 THR A CA 1
ATOM 608 C C . THR A 1 83 ? -5.250 -0.575 -2.034 1.00 83.56 83 THR A C 1
ATOM 610 O O . THR A 1 83 ? -5.964 0.395 -1.777 1.00 83.56 83 THR A O 1
ATOM 613 N N . ALA A 1 84 ? -5.371 -1.268 -3.172 1.00 83.50 84 ALA A N 1
ATOM 614 C CA . ALA A 1 84 ? -6.392 -0.953 -4.166 1.00 83.50 84 ALA A CA 1
ATOM 615 C C . ALA A 1 84 ? -7.792 -1.229 -3.600 1.00 83.50 84 ALA A C 1
ATOM 617 O O . ALA A 1 84 ? -8.686 -0.397 -3.734 1.00 83.50 84 ALA A O 1
ATOM 618 N N . LEU A 1 85 ? -7.975 -2.355 -2.900 1.00 87.81 85 LEU A N 1
ATOM 619 C CA . LEU A 1 85 ? -9.266 -2.734 -2.321 1.00 87.81 85 LEU A CA 1
ATOM 620 C C . LEU A 1 85 ? -9.799 -1.679 -1.349 1.00 87.81 85 LEU A C 1
ATOM 622 O O . LEU A 1 85 ? -10.968 -1.313 -1.441 1.00 87.81 85 LEU A O 1
ATOM 626 N N . ALA A 1 86 ? -8.936 -1.140 -0.484 1.00 87.31 86 ALA A N 1
ATOM 627 C CA . ALA A 1 86 ? -9.288 -0.125 0.510 1.00 87.31 86 ALA A CA 1
ATOM 628 C C . ALA A 1 86 ? -9.810 1.200 -0.095 1.00 87.31 86 ALA A C 1
ATOM 630 O O . ALA A 1 86 ? -10.432 1.998 0.613 1.00 87.31 86 ALA A O 1
ATOM 631 N N . ARG A 1 87 ? -9.565 1.453 -1.393 1.00 87.25 87 ARG A N 1
ATOM 632 C CA . ARG A 1 87 ? -9.881 2.728 -2.067 1.00 87.25 87 ARG A CA 1
ATOM 633 C C . ARG A 1 87 ? -10.768 2.616 -3.305 1.00 87.25 87 ARG A C 1
ATOM 635 O O . ARG A 1 87 ? -11.476 3.569 -3.609 1.00 87.25 87 ARG A O 1
ATOM 642 N N . GLN A 1 88 ? -10.719 1.499 -4.022 1.00 80.81 88 GLN A N 1
ATOM 643 C CA . GLN A 1 88 ? -11.304 1.366 -5.361 1.00 80.81 88 GLN A CA 1
ATOM 644 C C . GLN A 1 88 ? -12.645 0.633 -5.380 1.00 80.81 88 GLN A C 1
ATOM 646 O O . GLN A 1 88 ? -13.325 0.630 -6.405 1.00 80.81 88 GLN A O 1
ATOM 651 N N . LEU A 1 89 ? -13.035 -0.018 -4.283 1.00 80.88 89 LEU A N 1
ATOM 652 C CA . LEU A 1 89 ? -14.267 -0.789 -4.261 1.00 80.88 89 LEU A CA 1
ATOM 653 C C . LEU A 1 89 ? -15.487 0.143 -4.256 1.00 80.88 89 LEU A C 1
ATOM 655 O O . LEU A 1 89 ? -15.620 1.009 -3.396 1.00 80.88 89 LEU A O 1
ATOM 659 N N . LYS A 1 90 ? -16.453 -0.090 -5.153 1.00 67.69 90 LYS A N 1
ATOM 660 C CA . LYS A 1 90 ? -17.735 0.649 -5.170 1.00 67.69 90 LYS A CA 1
ATOM 661 C C . LYS A 1 90 ? -18.517 0.564 -3.847 1.00 67.69 90 LYS A C 1
ATOM 663 O O . LYS A 1 90 ? -19.360 1.414 -3.583 1.00 67.69 90 LYS A O 1
ATOM 668 N N . GLY A 1 91 ? -18.234 -0.450 -3.024 1.00 64.19 91 GLY A N 1
ATOM 669 C CA . GLY A 1 91 ? -18.763 -0.612 -1.665 1.00 64.19 91 GLY A CA 1
ATOM 670 C C . GLY A 1 91 ? -18.242 0.408 -0.647 1.00 64.19 91 GLY A C 1
ATOM 671 O O . GLY A 1 91 ? -18.707 0.390 0.487 1.00 64.19 91 GLY A O 1
ATOM 672 N N . GLY A 1 92 ? -17.321 1.283 -1.057 1.00 82.19 92 GLY A N 1
ATOM 673 C CA . GLY A 1 92 ? -16.838 2.418 -0.288 1.00 82.19 92 GLY A CA 1
ATOM 674 C C . GLY A 1 92 ? -15.376 2.285 0.123 1.00 82.19 92 GLY A C 1
ATOM 675 O O . GLY A 1 92 ? -14.662 1.387 -0.329 1.00 82.19 92 GLY A O 1
ATOM 676 N N . THR A 1 93 ? -14.918 3.220 0.950 1.00 88.94 93 THR A N 1
ATOM 677 C CA . THR A 1 93 ? -13.496 3.343 1.300 1.00 88.94 93 THR A CA 1
ATOM 678 C C . THR A 1 93 ? -13.245 3.081 2.776 1.00 88.94 93 THR A C 1
ATOM 680 O O . THR A 1 93 ? -14.129 3.297 3.607 1.00 88.94 93 THR A O 1
ATOM 683 N N . GLY A 1 94 ? -12.047 2.592 3.093 1.00 90.88 94 GLY A N 1
ATOM 684 C CA . GLY A 1 94 ? -11.754 2.058 4.416 1.00 90.88 94 GLY A CA 1
ATOM 685 C C . GLY A 1 94 ? -10.286 2.089 4.817 1.00 90.88 94 GLY A C 1
ATOM 686 O O . GLY A 1 94 ? -9.422 2.250 3.952 1.00 90.88 94 GLY A O 1
ATOM 687 N N . PRO A 1 95 ? -9.982 1.920 6.115 1.00 91.94 95 PRO A N 1
ATOM 688 C CA . PRO A 1 95 ? -8.620 1.680 6.562 1.00 91.94 95 PRO A CA 1
ATOM 689 C C . PRO A 1 95 ? -8.144 0.272 6.175 1.00 91.94 95 PRO A C 1
ATOM 691 O O . PRO A 1 95 ? -8.936 -0.671 6.077 1.00 91.94 95 PRO A O 1
ATOM 694 N N . LEU A 1 96 ? -6.827 0.134 6.007 1.00 93.25 96 LEU A N 1
ATOM 695 C CA . LEU A 1 96 ? -6.137 -1.152 6.002 1.00 93.25 96 LEU A CA 1
ATOM 696 C C . LEU A 1 96 ? -5.529 -1.359 7.388 1.00 93.25 96 LEU A C 1
ATOM 698 O O . LEU A 1 96 ? -4.630 -0.622 7.788 1.00 93.25 96 LEU A O 1
ATOM 702 N N . LEU A 1 97 ? -6.030 -2.355 8.110 1.00 94.69 97 LEU A N 1
ATOM 703 C CA . LEU A 1 97 ? -5.594 -2.703 9.459 1.00 94.69 97 LEU A CA 1
ATOM 704 C C . LEU A 1 97 ? -4.893 -4.062 9.467 1.00 94.69 97 LEU A C 1
ATOM 706 O O . LEU A 1 97 ? -5.050 -4.878 8.554 1.00 94.69 97 LEU A O 1
ATOM 710 N N . LEU A 1 98 ? -4.118 -4.307 10.521 1.00 93.94 98 LEU A N 1
ATOM 711 C CA . LEU A 1 98 ? -3.294 -5.504 10.652 1.00 93.94 98 LEU A CA 1
ATOM 712 C C . LEU A 1 98 ? -3.708 -6.335 11.863 1.00 93.94 98 LEU A C 1
ATOM 714 O O . LEU A 1 98 ? -4.13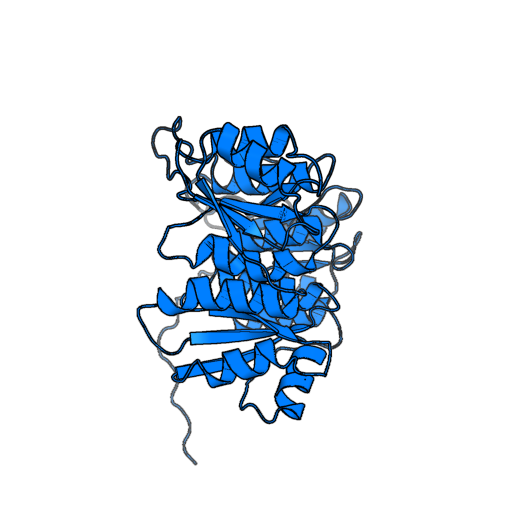1 -5.801 12.884 1.00 93.94 98 LEU A O 1
ATOM 718 N N . THR A 1 99 ? -3.571 -7.651 11.762 1.00 94.31 99 THR A N 1
ATOM 719 C CA . THR A 1 99 ? -3.791 -8.567 12.887 1.00 94.31 99 THR A CA 1
ATOM 720 C C . THR A 1 99 ? -2.900 -9.797 12.776 1.00 94.31 99 THR A C 1
ATOM 722 O O . THR A 1 99 ? -2.395 -10.108 11.701 1.00 94.31 99 THR A O 1
ATOM 725 N N . GLU A 1 100 ? -2.717 -10.520 13.875 1.00 92.50 100 GLU A N 1
ATOM 726 C CA . GLU A 1 100 ? -2.036 -11.816 13.869 1.00 92.50 100 GLU A CA 1
ATOM 727 C C . GLU A 1 100 ? -2.903 -12.917 13.227 1.00 92.50 100 GLU A C 1
ATOM 729 O O . GLU A 1 100 ? -4.125 -12.794 13.116 1.00 92.50 100 GLU A O 1
ATOM 734 N N . THR A 1 101 ? -2.275 -14.031 12.832 1.00 92.81 101 THR A N 1
ATOM 735 C CA . THR A 1 101 ? -2.960 -15.134 12.124 1.00 92.81 101 THR A CA 1
ATOM 736 C C . THR A 1 101 ? -4.109 -15.737 12.947 1.00 92.81 101 THR A C 1
ATOM 738 O O . THR A 1 101 ? -5.227 -15.883 12.443 1.00 92.81 101 THR A O 1
ATOM 741 N N . ASP A 1 102 ? -3.861 -16.062 14.219 1.00 94.06 102 ASP A N 1
ATOM 742 C CA . ASP A 1 102 ? -4.767 -16.878 15.050 1.00 94.06 102 ASP A CA 1
ATOM 743 C C . ASP A 1 102 ? -5.588 -16.083 16.081 1.00 94.06 102 ASP A C 1
ATOM 745 O O . ASP A 1 102 ? -6.426 -16.651 16.788 1.00 94.06 102 ASP A O 1
ATOM 749 N N . SER A 1 103 ? -5.384 -14.765 16.159 1.00 94.31 103 SER A N 1
ATOM 750 C CA . SER A 1 103 ? -6.160 -13.890 17.039 1.00 94.31 103 SER A CA 1
ATOM 751 C C . SER A 1 103 ? -6.364 -12.512 16.425 1.00 94.31 103 SER A C 1
ATOM 753 O O . SER A 1 103 ? -5.415 -11.898 15.936 1.00 94.31 103 SER A O 1
ATOM 755 N N . LEU A 1 104 ? -7.590 -11.995 16.535 1.00 96.62 104 LEU A N 1
ATOM 756 C CA . LEU A 1 104 ? -7.886 -10.590 16.277 1.00 96.62 104 LEU A CA 1
ATOM 757 C C . LEU A 1 104 ? -7.210 -9.725 17.350 1.00 96.62 104 LEU A C 1
ATOM 759 O O . LEU A 1 104 ? -7.508 -9.884 18.537 1.00 96.62 104 LEU A O 1
ATOM 763 N N . ASP A 1 105 ? -6.306 -8.829 16.949 1.00 97.38 105 ASP A N 1
ATOM 764 C CA . ASP A 1 105 ? -5.665 -7.890 17.877 1.00 97.38 105 ASP A CA 1
ATOM 765 C C . ASP A 1 105 ? -6.745 -6.987 18.516 1.00 97.38 105 ASP A C 1
ATOM 767 O O . ASP A 1 105 ? -7.553 -6.388 17.793 1.00 97.38 105 ASP A O 1
ATOM 771 N N . PRO A 1 106 ? -6.802 -6.872 19.857 1.00 97.56 106 PRO A N 1
ATOM 772 C CA . PRO A 1 106 ? -7.787 -6.030 20.531 1.00 97.56 106 PRO A CA 1
ATOM 773 C C . PRO A 1 106 ? -7.761 -4.559 20.095 1.00 97.56 106 PRO A C 1
ATOM 775 O O . PRO A 1 106 ? -8.814 -3.918 20.081 1.00 97.56 106 PRO A O 1
ATOM 778 N N . ARG A 1 107 ? -6.591 -4.028 19.717 1.00 97.56 107 ARG A N 1
ATOM 779 C CA . ARG A 1 107 ? -6.427 -2.656 19.216 1.00 97.56 107 ARG A CA 1
ATOM 780 C C . ARG A 1 107 ? -7.036 -2.513 17.825 1.00 97.56 107 ARG A C 1
ATOM 782 O O . ARG A 1 107 ? -7.803 -1.586 17.589 1.00 97.56 107 ARG A O 1
ATOM 789 N N . THR A 1 108 ? -6.816 -3.494 16.950 1.00 97.19 108 THR A N 1
ATOM 790 C CA . THR A 1 108 ? -7.477 -3.565 15.637 1.00 97.19 108 THR A CA 1
ATOM 791 C C . THR A 1 108 ? -8.991 -3.669 15.779 1.00 97.19 108 THR A C 1
ATOM 793 O O . THR A 1 108 ? -9.725 -2.980 15.076 1.00 97.19 108 THR A O 1
ATOM 796 N N . LEU A 1 109 ? -9.489 -4.470 16.726 1.00 97.38 109 LEU A N 1
ATOM 797 C CA . LEU A 1 109 ? -10.923 -4.545 17.011 1.00 97.38 109 LEU A CA 1
ATOM 798 C C . LEU A 1 109 ? -11.494 -3.206 17.505 1.00 97.38 109 LEU A C 1
ATOM 800 O O . LEU A 1 109 ? -12.594 -2.821 17.096 1.00 97.38 109 LEU A O 1
ATOM 804 N N . ALA A 1 110 ? -10.781 -2.513 18.394 1.00 96.56 110 ALA A N 1
ATOM 805 C CA . ALA A 1 110 ? -11.180 -1.186 18.854 1.00 96.56 110 ALA A CA 1
ATOM 806 C C . ALA A 1 110 ? -11.245 -0.201 17.678 1.00 96.56 110 ALA A C 1
ATOM 808 O O . ALA A 1 110 ? -12.226 0.533 17.547 1.00 96.56 110 ALA A O 1
ATOM 809 N N . GLU A 1 111 ? -10.268 -0.268 16.777 1.00 95.12 111 GLU A N 1
ATOM 810 C CA . GLU A 1 111 ? -10.192 0.608 15.617 1.00 95.12 111 GLU A CA 1
ATOM 811 C C . GLU A 1 111 ? -11.286 0.330 14.576 1.00 95.12 111 GLU A C 1
ATOM 813 O O . GLU A 1 111 ? -11.897 1.267 14.056 1.00 95.12 111 GLU A O 1
ATOM 818 N N . LEU A 1 112 ? -11.642 -0.938 14.338 1.00 95.50 112 LEU A N 1
ATOM 819 C CA . LEU A 1 112 ? -12.814 -1.293 13.524 1.00 95.50 112 LEU A CA 1
ATOM 820 C C . LEU A 1 112 ? -14.100 -0.686 14.101 1.00 95.50 112 LEU A C 1
ATOM 822 O O . LEU A 1 112 ? -14.913 -0.132 13.366 1.00 95.50 112 LEU A O 1
ATOM 826 N N . LYS A 1 113 ? -14.289 -0.760 15.424 1.00 94.06 113 LYS A N 1
ATOM 827 C CA . LYS A 1 113 ? -15.469 -0.184 16.097 1.00 94.06 113 LYS A CA 1
ATOM 828 C C . LYS A 1 113 ? -15.483 1.339 16.067 1.00 94.06 113 LYS A C 1
ATOM 830 O O . LYS A 1 113 ? -16.563 1.925 16.047 1.00 94.06 113 LYS A O 1
ATOM 835 N N . ARG A 1 114 ? -14.310 1.974 16.081 1.00 91.56 114 ARG A N 1
ATOM 836 C CA . ARG A 1 114 ? -14.179 3.429 15.974 1.00 91.56 114 ARG A CA 1
ATOM 837 C C . ARG A 1 114 ? -14.527 3.915 14.566 1.00 91.56 114 ARG A C 1
ATOM 839 O O . ARG A 1 114 ? -15.264 4.889 14.420 1.00 91.56 114 ARG A O 1
ATOM 846 N N . THR A 1 115 ? -14.009 3.236 13.545 1.00 89.69 115 THR A N 1
ATOM 847 C CA . THR A 1 115 ? -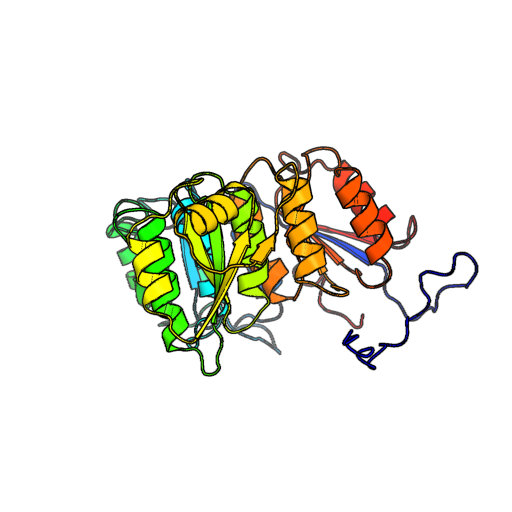14.073 3.685 12.144 1.00 89.69 115 THR A CA 1
ATOM 848 C C . THR A 1 115 ? -15.341 3.263 11.413 1.00 89.69 115 THR A C 1
ATOM 850 O O . THR A 1 115 ? -15.817 4.009 10.558 1.00 89.69 115 THR A O 1
ATOM 853 N N . LEU A 1 116 ? -15.923 2.108 11.749 1.00 90.62 116 LEU A N 1
ATOM 854 C CA . LEU A 1 116 ? -17.017 1.503 10.988 1.00 90.62 116 LEU A CA 1
ATOM 855 C C . LEU A 1 116 ? -18.364 1.558 11.709 1.00 90.62 116 LEU A C 1
ATOM 857 O O . LEU A 1 116 ? -18.458 1.639 12.933 1.00 90.62 116 LEU A O 1
ATOM 861 N N . ARG A 1 117 ? -19.445 1.461 10.928 1.00 90.06 117 ARG A N 1
ATOM 862 C CA . ARG A 1 117 ? -20.793 1.208 11.462 1.00 90.06 117 ARG A CA 1
ATOM 863 C C . ARG A 1 117 ? -20.950 -0.282 11.799 1.00 90.06 117 ARG A C 1
ATOM 865 O O . ARG A 1 117 ? -20.387 -1.122 11.092 1.00 90.06 117 ARG A O 1
ATOM 872 N N . PRO A 1 118 ? -21.773 -0.647 12.799 1.00 91.31 118 PRO A N 1
ATOM 873 C CA . PRO A 1 118 ? -22.205 -2.031 12.968 1.00 91.31 118 PRO A CA 1
ATOM 874 C C . PRO A 1 118 ? -22.787 -2.588 11.661 1.00 91.31 118 PRO A C 1
ATOM 876 O O . PRO A 1 118 ? -23.556 -1.915 10.975 1.00 91.31 118 PRO A O 1
ATOM 879 N N . GLY A 1 119 ? -22.403 -3.810 11.305 1.00 94.31 119 GLY A N 1
ATOM 880 C CA . GLY A 1 119 ? -22.795 -4.471 10.063 1.00 94.31 119 GLY A CA 1
ATOM 881 C C . GLY A 1 119 ? -21.999 -4.057 8.820 1.00 94.31 119 GLY A C 1
ATOM 882 O O . GLY A 1 119 ? -22.292 -4.577 7.743 1.00 94.31 119 GLY A O 1
ATOM 883 N N . ALA A 1 120 ? -21.004 -3.168 8.935 1.00 93.69 120 ALA A N 1
ATOM 884 C CA . ALA A 1 120 ? -20.104 -2.841 7.828 1.00 93.69 120 ALA A CA 1
ATOM 885 C C . ALA A 1 120 ? -19.312 -4.071 7.353 1.00 93.69 120 ALA A C 1
ATOM 887 O O . ALA A 1 120 ? -19.061 -5.013 8.117 1.00 93.69 120 ALA A O 1
ATOM 888 N N . PHE A 1 121 ? -18.921 -4.059 6.078 1.00 95.50 121 PHE A N 1
ATOM 889 C CA . PHE A 1 121 ? -18.085 -5.110 5.508 1.00 95.50 121 PHE A CA 1
ATOM 890 C C . PHE A 1 121 ? -16.643 -4.992 6.002 1.00 95.50 121 PHE A C 1
ATOM 892 O O . PHE A 1 121 ? -16.0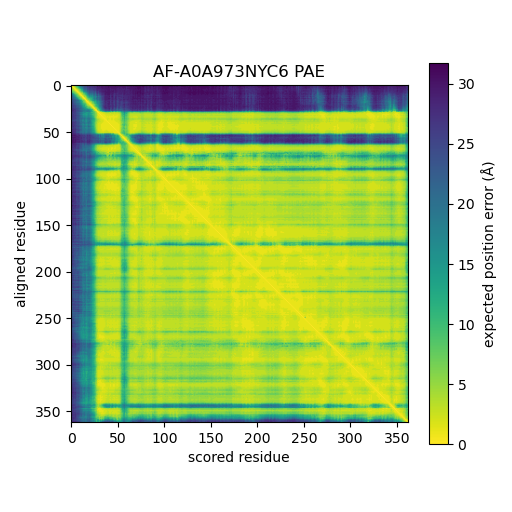81 -3.899 6.061 1.00 95.50 121 PHE A O 1
ATOM 899 N N . VAL A 1 122 ? -16.038 -6.138 6.309 1.00 96.62 122 VAL A N 1
ATOM 900 C CA . VAL A 1 122 ? -14.615 -6.237 6.647 1.00 96.62 122 VAL A CA 1
ATOM 901 C C . VAL A 1 122 ? -13.976 -7.264 5.722 1.00 96.62 122 VAL A C 1
ATOM 903 O O . VAL A 1 122 ? -14.243 -8.459 5.829 1.00 96.62 122 VAL A O 1
ATOM 906 N N . TYR A 1 123 ? -13.159 -6.812 4.781 1.00 95.62 123 TYR A N 1
ATOM 907 C CA . TYR A 1 123 ? -12.501 -7.692 3.824 1.00 95.62 123 TYR A CA 1
ATOM 908 C C . TYR A 1 123 ? -11.237 -8.282 4.440 1.00 95.62 123 TYR A C 1
ATOM 910 O O . TYR A 1 123 ? -10.297 -7.563 4.757 1.00 95.62 123 TYR A O 1
ATOM 918 N N . VAL A 1 124 ? -11.226 -9.597 4.625 1.00 95.44 124 VAL A N 1
ATOM 919 C CA . VAL A 1 124 ? -10.130 -10.346 5.240 1.00 95.44 124 VAL A CA 1
ATOM 920 C C . VAL A 1 124 ? -9.280 -10.945 4.125 1.00 95.44 124 VAL A C 1
ATOM 922 O O . VAL A 1 124 ? -9.753 -11.818 3.394 1.00 95.44 124 VAL A O 1
ATOM 925 N N . LEU A 1 125 ? -8.048 -10.459 3.984 1.00 94.06 125 LEU A N 1
ATOM 926 C CA . LEU A 1 125 ? -7.140 -10.879 2.923 1.00 94.06 125 LEU A CA 1
ATOM 927 C C . LEU A 1 125 ? -6.439 -12.196 3.265 1.00 94.06 125 LEU A C 1
ATOM 929 O O . LEU A 1 125 ? -5.987 -12.414 4.391 1.00 94.06 125 LEU A O 1
ATOM 933 N N . GLY A 1 126 ? -6.335 -13.056 2.257 1.00 91.69 126 GLY A N 1
ATOM 934 C CA . GLY A 1 126 ? -5.706 -14.363 2.347 1.00 91.69 126 GLY A CA 1
ATOM 935 C C . GLY A 1 126 ? -6.638 -15.469 2.852 1.00 91.69 126 GLY A C 1
ATOM 936 O O . GLY A 1 126 ? -7.740 -15.262 3.376 1.00 91.69 126 GLY A O 1
ATOM 937 N N . GLN A 1 127 ? -6.174 -16.703 2.682 1.00 92.06 127 GLN A N 1
ATOM 938 C CA . GLN A 1 127 ? -6.881 -17.902 3.131 1.00 92.06 127 GLN A CA 1
ATOM 939 C C . GLN A 1 127 ? -6.721 -18.138 4.643 1.00 92.06 127 GLN A C 1
ATOM 941 O O . GLN A 1 127 ? -6.106 -17.353 5.365 1.00 92.06 127 GLN A O 1
ATOM 946 N N . THR A 1 128 ? -7.265 -19.241 5.157 1.00 93.62 128 THR A N 1
ATOM 947 C CA . THR A 1 128 ? -7.241 -19.567 6.597 1.00 93.62 128 THR A CA 1
ATOM 948 C C . THR A 1 128 ? -5.840 -19.740 7.192 1.00 93.62 128 THR A C 1
ATOM 950 O O . THR A 1 128 ? -5.686 -19.644 8.403 1.00 93.62 128 THR A O 1
ATOM 953 N N . LYS A 1 129 ? -4.809 -19.955 6.363 1.00 90.19 129 LYS A N 1
ATOM 954 C CA . LYS A 1 129 ? -3.395 -19.949 6.789 1.00 90.19 129 LYS A CA 1
ATOM 955 C C . LYS A 1 129 ? -2.822 -18.545 7.016 1.00 90.19 129 LYS A C 1
ATOM 957 O O . LYS A 1 129 ? -1.770 -18.421 7.634 1.00 90.19 129 LYS A O 1
ATOM 962 N N . ALA A 1 130 ? -3.451 -17.521 6.443 1.00 90.56 130 ALA A N 1
ATOM 963 C CA . ALA A 1 130 ? -3.068 -16.125 6.619 1.00 90.56 130 ALA A CA 1
ATOM 964 C C . ALA A 1 130 ? -3.821 -15.507 7.796 1.00 90.56 130 ALA A C 1
ATOM 966 O O . ALA A 1 130 ? -3.210 -14.921 8.680 1.00 90.56 130 ALA A O 1
ATOM 967 N N . ILE A 1 131 ? -5.142 -15.685 7.822 1.00 93.81 131 ILE A N 1
ATOM 968 C CA . ILE A 1 131 ? -6.004 -15.275 8.930 1.00 93.81 131 ILE A CA 1
ATOM 969 C C . ILE A 1 131 ? -6.961 -16.426 9.206 1.00 93.81 131 ILE A C 1
ATOM 971 O O . ILE A 1 131 ? -7.788 -16.756 8.348 1.00 93.81 131 ILE A O 1
ATOM 975 N N . SER A 1 132 ? -6.847 -17.030 10.386 1.00 96.38 132 SER A N 1
ATOM 976 C CA . SER A 1 132 ? -7.577 -18.236 10.776 1.00 96.38 132 SER A CA 1
ATOM 977 C C . SER A 1 132 ? -9.099 -18.069 10.696 1.00 96.38 132 SER A C 1
ATOM 979 O O . SER A 1 132 ? -9.638 -16.958 10.659 1.00 96.38 132 SER A O 1
ATOM 981 N N . ALA A 1 133 ? -9.821 -19.193 10.674 1.00 97.31 133 ALA A N 1
ATOM 982 C CA . ALA A 1 133 ? -11.279 -19.175 10.800 1.00 97.31 133 ALA A CA 1
ATOM 983 C C . ALA A 1 133 ? -11.717 -18.566 12.144 1.00 97.31 133 ALA A C 1
ATOM 985 O O . ALA A 1 133 ? -12.661 -17.789 12.179 1.00 97.31 133 ALA A O 1
ATOM 986 N N . HIS A 1 134 ? -10.964 -18.825 13.217 1.00 96.81 134 HIS A N 1
ATOM 987 C CA . HIS A 1 134 ? -11.221 -18.250 14.535 1.00 96.81 134 HIS A CA 1
ATOM 988 C C . HIS A 1 134 ? -11.151 -16.713 14.516 1.00 96.81 134 HIS A C 1
ATOM 990 O O . HIS A 1 134 ? -12.102 -16.052 14.927 1.00 96.81 134 HIS A O 1
ATOM 996 N N . THR A 1 135 ? -10.079 -16.133 13.966 1.00 96.69 135 THR A N 1
ATOM 997 C CA . THR A 1 135 ? -9.933 -14.672 13.818 1.00 96.69 135 THR A CA 1
ATOM 998 C C . THR A 1 135 ? -11.041 -14.070 12.951 1.00 96.69 135 THR A C 1
ATOM 1000 O O . THR A 1 135 ? -11.573 -13.004 13.259 1.00 96.69 135 THR A O 1
ATOM 1003 N N . PHE A 1 136 ? -11.428 -14.762 11.876 1.00 97.25 136 PHE A N 1
ATOM 1004 C CA . PHE A 1 136 ? -12.540 -14.355 11.017 1.00 97.25 136 PHE A CA 1
ATOM 1005 C C . PHE A 1 136 ? -13.874 -14.317 11.782 1.00 97.25 136 PHE A C 1
ATOM 1007 O O . PHE A 1 136 ? -14.610 -13.333 11.694 1.00 97.25 136 PHE A O 1
ATOM 1014 N N . ASP A 1 137 ? -14.153 -15.341 12.589 1.00 97.88 137 ASP A N 1
ATOM 1015 C CA . ASP A 1 137 ? -15.369 -15.425 13.402 1.00 97.88 137 ASP A CA 1
ATOM 1016 C C . ASP A 1 137 ? -15.390 -14.371 14.521 1.00 97.88 137 ASP A C 1
ATOM 1018 O O . ASP A 1 137 ? -16.454 -13.841 14.844 1.00 97.88 137 ASP A O 1
ATOM 1022 N N . GLN A 1 138 ? -14.228 -13.982 15.066 1.00 98.06 138 GLN A N 1
ATOM 1023 C CA . GLN A 1 138 ? -14.126 -12.871 16.022 1.00 98.06 138 GLN A CA 1
ATOM 1024 C C . GLN A 1 138 ? -14.593 -11.535 15.413 1.00 98.06 138 GLN A C 1
ATOM 1026 O O . GLN A 1 138 ? -15.243 -10.744 16.101 1.00 98.06 138 GLN A O 1
ATOM 1031 N N . ILE A 1 139 ? -14.330 -11.293 14.122 1.00 97.94 139 ILE A N 1
ATOM 1032 C CA . ILE A 1 139 ? -14.810 -10.096 13.408 1.00 97.94 139 ILE A CA 1
ATOM 1033 C C . ILE A 1 139 ? -16.339 -10.136 13.251 1.00 97.94 139 ILE A C 1
ATOM 1035 O O . ILE A 1 139 ? -17.009 -9.122 13.459 1.00 97.94 139 ILE A O 1
ATOM 1039 N N . ALA A 1 140 ? -16.911 -11.303 12.935 1.00 97.81 140 ALA A N 1
ATOM 1040 C CA . ALA A 1 140 ? -18.364 -11.474 12.855 1.00 97.81 140 ALA A CA 1
ATOM 1041 C C . ALA A 1 140 ? -19.036 -11.282 14.224 1.00 97.81 140 ALA A C 1
ATOM 1043 O O . ALA A 1 140 ? -20.010 -10.538 14.345 1.00 97.81 140 ALA A O 1
ATOM 1044 N N . ALA A 1 141 ? -18.479 -11.892 15.275 1.00 97.88 141 ALA A N 1
ATOM 1045 C CA . ALA A 1 141 ? -18.965 -11.769 16.649 1.00 97.88 141 ALA A CA 1
ATOM 1046 C C . ALA A 1 141 ? -18.891 -10.325 17.177 1.00 97.88 141 ALA A C 1
ATOM 1048 O O . ALA A 1 141 ? -19.696 -9.929 18.020 1.00 97.88 141 ALA A O 1
ATOM 1049 N N . ALA A 1 142 ? -17.966 -9.516 16.653 1.00 97.31 142 ALA A N 1
ATOM 1050 C CA . ALA A 1 142 ? -17.882 -8.086 16.934 1.00 97.31 142 ALA A CA 1
ATOM 1051 C C . ALA A 1 142 ? -18.990 -7.243 16.271 1.00 97.31 142 ALA A C 1
ATOM 1053 O O . ALA A 1 142 ? -19.068 -6.042 16.538 1.00 97.31 142 ALA A O 1
ATOM 1054 N N . GLY A 1 143 ? -19.852 -7.854 15.451 1.00 97.00 143 GLY A N 1
ATOM 1055 C CA . GLY A 1 143 ? -20.984 -7.200 14.798 1.00 97.00 143 GLY A CA 1
ATOM 1056 C C . GLY A 1 143 ? -20.692 -6.697 13.385 1.00 97.00 143 GLY A C 1
ATOM 1057 O O . GLY A 1 143 ? -21.443 -5.862 12.887 1.00 97.00 143 GLY A O 1
ATOM 1058 N N . PHE A 1 144 ? -19.628 -7.176 12.734 1.00 97.81 144 PHE A N 1
ATOM 1059 C CA . PHE A 1 144 ? -19.290 -6.836 11.347 1.00 97.81 144 PHE A CA 1
ATOM 1060 C C . PHE A 1 144 ? -19.628 -7.975 10.376 1.00 97.81 144 PHE A C 1
ATOM 1062 O O . PHE A 1 144 ? -19.988 -9.080 10.781 1.00 97.81 144 PHE A O 1
ATOM 1069 N N . ARG A 1 145 ? -19.514 -7.708 9.071 1.00 97.50 145 ARG A N 1
ATOM 1070 C CA . ARG A 1 145 ? -19.726 -8.692 7.999 1.00 97.50 145 ARG A CA 1
ATOM 1071 C C . ARG A 1 145 ? -18.390 -9.052 7.345 1.00 97.50 145 ARG A C 1
ATOM 1073 O O . ARG A 1 145 ? -18.056 -8.473 6.305 1.00 97.50 145 ARG A O 1
ATOM 1080 N N . PRO A 1 146 ? -17.596 -9.959 7.940 1.00 97.50 146 PRO A N 1
ATOM 1081 C CA . PRO A 1 146 ? -16.327 -10.332 7.348 1.00 97.50 146 PRO A CA 1
ATOM 1082 C C . PRO A 1 146 ? -16.542 -11.053 6.009 1.00 97.50 146 PRO A C 1
ATOM 1084 O O . PRO A 1 146 ? -17.443 -11.878 5.869 1.00 97.50 146 PRO A O 1
ATOM 1087 N N . THR A 1 147 ? -15.729 -10.724 5.007 1.00 96.06 147 THR A N 1
ATOM 1088 C CA . THR A 1 147 ? -15.710 -11.363 3.682 1.00 96.06 147 THR A CA 1
ATOM 1089 C C . THR A 1 147 ? -14.274 -11.710 3.343 1.00 96.06 147 THR A C 1
ATOM 1091 O O . THR A 1 147 ? -13.407 -10.843 3.367 1.00 96.06 147 THR A O 1
ATOM 1094 N N . ARG A 1 148 ? -14.000 -12.980 3.054 1.00 95.75 148 ARG A N 1
ATOM 1095 C CA . ARG A 1 148 ? -12.641 -13.434 2.757 1.00 95.75 148 ARG A CA 1
ATOM 1096 C C . ARG A 1 148 ? -12.331 -13.268 1.274 1.00 95.75 148 ARG A C 1
ATOM 1098 O O . ARG A 1 148 ? -13.144 -13.670 0.447 1.00 95.75 148 ARG A O 1
ATOM 1105 N N . ILE A 1 149 ? -11.152 -12.736 0.965 1.00 94.88 149 ILE A N 1
ATOM 1106 C CA . ILE A 1 149 ? -10.611 -12.642 -0.396 1.00 94.88 149 ILE A CA 1
ATOM 1107 C C . ILE A 1 149 ? -9.187 -13.189 -0.361 1.00 94.88 149 ILE A C 1
ATOM 1109 O O . ILE A 1 149 ? -8.339 -12.645 0.342 1.00 94.88 149 ILE A O 1
ATOM 1113 N N . GLY A 1 150 ? -8.905 -14.262 -1.091 1.00 91.56 150 GLY A N 1
ATOM 1114 C CA . GLY A 1 150 ? -7.557 -14.810 -1.143 1.00 91.56 150 GLY A CA 1
ATOM 1115 C C . GLY A 1 150 ? -7.479 -16.133 -1.880 1.00 91.56 150 GLY A C 1
ATOM 1116 O O . GLY A 1 150 ? -8.392 -16.953 -1.788 1.00 91.56 150 GLY A O 1
ATOM 1117 N N . GLY A 1 151 ? -6.348 -16.359 -2.535 1.00 91.31 151 GLY A N 1
ATOM 1118 C CA . GLY A 1 151 ? -6.100 -17.545 -3.339 1.00 91.31 151 GLY A CA 1
ATOM 1119 C C . GLY A 1 151 ? -5.181 -18.548 -2.650 1.00 91.31 151 GLY A C 1
ATOM 1120 O O . GLY A 1 151 ? -4.916 -18.474 -1.446 1.00 91.31 151 GLY A O 1
ATOM 1121 N N . ARG A 1 152 ? -4.675 -19.520 -3.414 1.00 91.25 152 ARG A N 1
ATOM 1122 C CA . ARG A 1 152 ? -3.728 -20.530 -2.903 1.00 91.25 152 ARG A CA 1
ATOM 1123 C C . ARG A 1 152 ? -2.375 -19.928 -2.532 1.00 91.25 152 ARG A C 1
ATOM 1125 O O . ARG A 1 152 ? -1.673 -20.481 -1.685 1.00 91.25 152 ARG A O 1
ATOM 1132 N N . ASP A 1 153 ? -2.018 -18.828 -3.179 1.00 91.31 153 ASP A N 1
ATOM 1133 C CA . ASP A 1 153 ? -0.804 -18.064 -2.944 1.00 91.31 153 ASP A CA 1
ATOM 1134 C C . ASP A 1 153 ? -1.046 -16.562 -3.162 1.00 91.31 153 ASP A C 1
ATOM 1136 O O . ASP A 1 153 ? -2.142 -16.122 -3.505 1.00 91.31 153 ASP A O 1
ATOM 1140 N N . ARG A 1 154 ? 0.013 -15.773 -2.972 1.00 91.62 154 ARG A N 1
ATOM 1141 C CA . ARG A 1 154 ? -0.011 -14.311 -3.099 1.00 91.62 154 ARG A CA 1
ATOM 1142 C C . ARG A 1 154 ? -0.398 -13.803 -4.488 1.00 91.62 154 ARG A C 1
ATOM 1144 O O . ARG A 1 154 ? -0.930 -12.704 -4.602 1.00 91.62 154 ARG A O 1
ATOM 1151 N N . PHE A 1 155 ? -0.095 -14.560 -5.541 1.00 95.12 155 PHE A N 1
ATOM 1152 C CA . PHE A 1 155 ? -0.395 -14.153 -6.912 1.00 95.12 155 PHE A CA 1
ATOM 1153 C C . PHE A 1 155 ? -1.888 -14.308 -7.173 1.00 95.12 155 PHE A C 1
ATOM 1155 O O . PHE A 1 155 ? -2.516 -13.378 -7.673 1.00 95.12 155 PHE A O 1
ATOM 1162 N N . GLU A 1 156 ? -2.461 -15.435 -6.748 1.00 95.69 156 GLU A N 1
ATOM 1163 C CA . GLU A 1 156 ? -3.908 -15.645 -6.794 1.00 95.69 156 GLU A CA 1
ATOM 1164 C C . GLU A 1 156 ? -4.661 -14.686 -5.872 1.00 95.69 156 GLU A C 1
ATOM 1166 O O . GLU A 1 156 ? -5.628 -14.089 -6.320 1.00 95.69 156 GLU A O 1
ATOM 1171 N N . THR A 1 157 ? -4.193 -14.432 -4.642 1.00 94.50 157 THR A N 1
ATOM 1172 C CA . THR A 1 157 ? -4.825 -13.421 -3.772 1.00 94.50 157 THR A CA 1
ATOM 1173 C C . THR A 1 157 ? -4.876 -12.048 -4.444 1.00 94.50 157 THR A C 1
ATOM 1175 O O . THR A 1 157 ? -5.902 -11.373 -4.385 1.00 94.50 157 THR A O 1
ATOM 1178 N N . ALA A 1 158 ? -3.794 -11.620 -5.104 1.00 95.31 158 ALA A N 1
ATOM 1179 C CA . ALA A 1 158 ? -3.781 -10.340 -5.808 1.00 95.31 158 ALA A CA 1
ATOM 1180 C C . ALA A 1 158 ? -4.770 -10.306 -6.987 1.00 95.31 158 ALA A C 1
ATOM 1182 O O . ALA A 1 158 ? -5.403 -9.277 -7.225 1.00 95.31 158 ALA A O 1
ATOM 1183 N N . VAL A 1 159 ? -4.931 -11.430 -7.693 1.00 96.88 159 VAL A N 1
ATOM 1184 C CA . VAL A 1 159 ? -5.939 -11.582 -8.751 1.00 96.88 159 VAL A CA 1
ATOM 1185 C C . VAL A 1 159 ? -7.353 -11.564 -8.173 1.00 96.88 159 VAL A C 1
ATOM 1187 O O . VAL A 1 159 ? -8.159 -10.781 -8.657 1.00 96.88 159 VAL A O 1
ATOM 1190 N N . ASP A 1 160 ? -7.642 -12.304 -7.102 1.00 96.06 160 ASP A N 1
ATOM 1191 C CA . ASP A 1 160 ? -8.963 -12.320 -6.454 1.00 96.06 160 ASP A CA 1
ATOM 1192 C C . ASP A 1 160 ? -9.378 -10.919 -5.971 1.00 96.06 160 ASP A C 1
ATOM 1194 O O . ASP A 1 160 ? -10.536 -10.505 -6.102 1.00 96.06 160 ASP A O 1
ATOM 1198 N N . VAL A 1 161 ? -8.422 -10.148 -5.434 1.00 94.56 161 VAL A N 1
ATOM 1199 C CA . VAL A 1 161 ? -8.640 -8.739 -5.081 1.00 94.56 161 VAL A CA 1
ATOM 1200 C C . VAL A 1 161 ? -8.977 -7.921 -6.328 1.00 94.56 161 VAL A C 1
ATOM 1202 O O . VAL A 1 161 ? -9.961 -7.180 -6.325 1.00 94.56 161 VAL A O 1
ATOM 1205 N N . ALA A 1 162 ? -8.203 -8.061 -7.405 1.00 94.75 162 ALA A N 1
ATOM 1206 C CA . ALA A 1 162 ? -8.455 -7.337 -8.645 1.00 94.75 162 ALA A CA 1
ATOM 1207 C C . ALA A 1 162 ? -9.811 -7.714 -9.276 1.00 94.75 162 ALA A C 1
ATOM 1209 O O . ALA A 1 162 ? -10.555 -6.826 -9.687 1.00 94.75 162 ALA A O 1
ATOM 1210 N N . GLU A 1 163 ? -10.186 -8.993 -9.281 1.00 95.00 163 GLU A N 1
ATOM 1211 C CA . GLU A 1 163 ? -11.477 -9.497 -9.771 1.00 95.00 163 GLU A CA 1
ATOM 1212 C C . GLU A 1 163 ? -12.662 -9.055 -8.905 1.00 95.00 163 GLU A C 1
ATOM 1214 O O . GLU A 1 163 ? -13.774 -8.914 -9.410 1.00 95.00 163 GLU A O 1
ATOM 1219 N N . THR A 1 164 ? -12.435 -8.758 -7.624 1.00 92.56 164 THR A N 1
ATOM 1220 C CA . THR A 1 164 ? -13.458 -8.151 -6.759 1.00 92.56 164 THR A CA 1
ATOM 1221 C C . THR A 1 164 ? -13.715 -6.685 -7.132 1.00 92.56 164 THR A C 1
ATOM 1223 O O . THR A 1 164 ? -14.846 -6.202 -7.040 1.00 92.56 164 THR A O 1
ATOM 1226 N N . ILE A 1 165 ? -12.677 -5.959 -7.558 1.00 91.12 165 ILE A N 1
ATOM 1227 C CA . ILE A 1 165 ? -12.735 -4.510 -7.791 1.00 91.12 165 ILE A CA 1
ATOM 1228 C C . ILE A 1 165 ? -13.129 -4.185 -9.237 1.00 91.12 165 ILE A C 1
ATOM 1230 O O . ILE A 1 165 ? -14.010 -3.351 -9.457 1.00 91.12 165 ILE A O 1
ATOM 1234 N N . VAL A 1 166 ? -12.497 -4.830 -10.223 1.00 92.81 166 VAL A N 1
ATOM 1235 C CA . VAL A 1 166 ? -12.616 -4.489 -11.652 1.00 92.81 166 VAL A CA 1
ATOM 1236 C C . VAL A 1 166 ? -14.059 -4.472 -12.168 1.00 92.81 166 VAL A C 1
ATOM 1238 O O . VAL A 1 166 ? -14.414 -3.506 -12.843 1.00 92.81 166 VAL A O 1
ATOM 1241 N N . PRO A 1 167 ? -14.940 -5.434 -11.827 1.00 90.50 167 PRO A N 1
ATOM 1242 C CA . PRO A 1 167 ? -16.338 -5.406 -12.266 1.00 90.50 167 PRO A CA 1
ATOM 1243 C C . PRO A 1 167 ? -17.132 -4.200 -11.748 1.00 90.50 167 PRO A C 1
ATOM 1245 O O . PRO A 1 167 ? -18.237 -3.936 -12.220 1.00 90.50 167 PRO A O 1
ATOM 1248 N N . THR A 1 168 ? -16.605 -3.483 -10.751 1.00 86.50 168 THR A N 1
ATOM 1249 C CA . THR A 1 168 ? -17.241 -2.286 -10.196 1.00 86.50 168 THR A CA 1
ATOM 1250 C C . THR A 1 168 ? -16.873 -1.004 -10.945 1.00 86.50 168 THR A C 1
ATOM 1252 O O . THR A 1 168 ? -17.538 0.021 -10.752 1.00 86.50 168 THR A O 1
ATOM 1255 N N . TYR A 1 169 ? -15.861 -1.056 -11.817 1.00 87.19 169 TYR A N 1
ATOM 1256 C CA . TYR A 1 169 ? -15.447 0.072 -12.638 1.00 87.19 169 TYR A CA 1
ATOM 1257 C C . TYR A 1 169 ? -16.484 0.390 -13.709 1.00 87.19 169 TYR A C 1
ATOM 1259 O O . TYR A 1 169 ? -17.114 -0.477 -14.307 1.00 87.19 169 TYR A O 1
ATOM 1267 N N . THR A 1 170 ? -16.689 1.686 -13.916 1.00 79.38 170 THR A N 1
ATOM 1268 C CA . THR A 1 170 ? -17.730 2.219 -14.808 1.00 79.38 170 THR A CA 1
ATOM 1269 C C . THR A 1 170 ? -17.165 2.762 -16.114 1.00 79.38 170 THR A C 1
ATOM 1271 O O . THR A 1 170 ? -17.931 3.168 -16.982 1.00 79.38 170 THR A O 1
ATOM 1274 N N . HIS A 1 171 ? -15.837 2.788 -16.245 1.00 80.19 171 HIS A N 1
ATOM 1275 C CA . HIS A 1 171 ? -15.136 3.362 -17.384 1.00 80.19 171 HIS A CA 1
ATOM 1276 C C . HIS A 1 171 ? -13.888 2.544 -17.707 1.00 80.19 171 HIS A C 1
ATOM 1278 O O . HIS A 1 171 ? -13.194 2.077 -16.804 1.00 80.19 171 HIS A O 1
ATOM 1284 N N . ASP A 1 172 ? -13.587 2.463 -18.995 1.00 80.00 172 ASP A N 1
ATOM 1285 C CA . ASP A 1 172 ? -12.367 1.882 -19.541 1.00 80.00 172 ASP A CA 1
ATOM 1286 C C . ASP A 1 172 ? -11.353 2.977 -19.934 1.00 80.00 172 ASP A C 1
ATOM 1288 O O . ASP A 1 172 ? -11.748 4.128 -20.158 1.00 80.00 172 ASP A O 1
ATOM 1292 N N . PRO A 1 173 ? -10.055 2.638 -20.078 1.00 88.25 173 PRO A N 1
ATOM 1293 C CA . PRO A 1 173 ? -9.452 1.335 -19.785 1.00 88.25 173 PRO A CA 1
ATOM 1294 C C . PRO A 1 173 ? -9.130 1.145 -18.295 1.00 88.25 173 PRO A C 1
ATOM 1296 O O . PRO A 1 173 ? -8.832 2.102 -17.576 1.00 88.25 173 PRO A O 1
ATOM 1299 N N . VAL A 1 174 ? -9.092 -0.115 -17.857 1.00 94.44 174 VAL A N 1
ATOM 1300 C CA . VAL A 1 174 ? -8.539 -0.501 -16.549 1.00 94.44 174 VAL A CA 1
ATOM 1301 C C . VAL A 1 174 ? -7.015 -0.393 -16.589 1.00 94.44 174 VAL A C 1
ATOM 1303 O O . VAL A 1 174 ? -6.366 -0.949 -17.477 1.00 94.44 174 VAL A O 1
ATOM 1306 N N . THR A 1 175 ? -6.416 0.293 -15.619 1.00 96.00 175 THR A N 1
ATOM 1307 C CA . THR A 1 175 ? -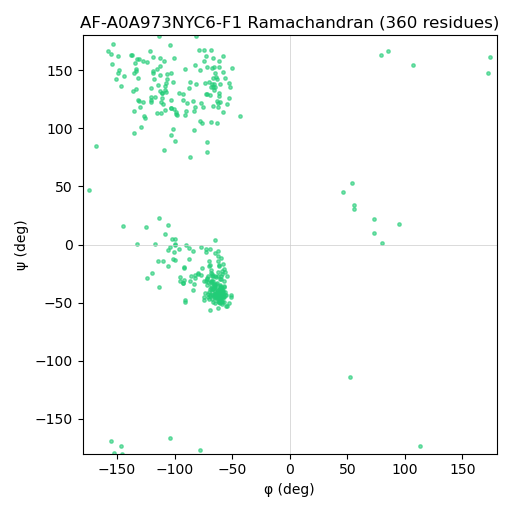4.959 0.315 -15.448 1.00 96.00 175 THR A CA 1
ATOM 1308 C C . THR A 1 175 ? -4.534 -0.835 -14.539 1.00 96.00 175 THR A C 1
ATOM 1310 O O . THR A 1 175 ? -4.966 -0.930 -13.393 1.00 96.00 175 THR A O 1
ATOM 1313 N N . ILE A 1 176 ? -3.671 -1.714 -15.042 1.00 97.50 176 ILE A N 1
ATOM 1314 C CA . ILE A 1 176 ? -3.161 -2.869 -14.300 1.00 97.50 176 ILE A CA 1
ATOM 1315 C C . ILE A 1 176 ? -1.660 -2.686 -14.094 1.00 97.50 176 ILE A C 1
ATOM 1317 O O . ILE A 1 176 ? -0.876 -2.712 -15.046 1.00 97.50 176 ILE A O 1
ATOM 1321 N N . LEU A 1 177 ? -1.265 -2.498 -12.838 1.00 98.06 177 LEU A N 1
ATOM 1322 C CA . LEU A 1 177 ? 0.132 -2.404 -12.435 1.00 98.06 177 LEU A CA 1
ATOM 1323 C C . LEU A 1 177 ? 0.631 -3.794 -12.038 1.00 98.06 177 LEU A C 1
ATOM 1325 O O . LEU A 1 177 ? -0.002 -4.467 -11.224 1.00 98.06 177 LEU A O 1
ATOM 1329 N N . THR A 1 178 ? 1.767 -4.224 -12.583 1.00 97.88 178 THR A N 1
ATOM 1330 C CA . THR A 1 178 ? 2.390 -5.495 -12.194 1.00 97.88 178 THR A CA 1
ATOM 1331 C C . THR A 1 178 ? 3.683 -5.252 -11.432 1.00 97.88 178 THR A C 1
ATOM 1333 O O . THR A 1 178 ? 4.583 -4.607 -11.966 1.00 97.88 178 THR A O 1
ATOM 1336 N N . ALA A 1 179 ? 3.818 -5.817 -10.238 1.00 96.94 179 ALA A N 1
ATOM 1337 C CA . ALA A 1 179 ? 5.054 -5.780 -9.455 1.00 96.94 179 ALA A CA 1
ATOM 1338 C C . ALA A 1 179 ? 5.414 -7.189 -8.969 1.00 96.94 179 ALA A C 1
ATOM 1340 O O . ALA A 1 179 ? 4.550 -8.063 -8.904 1.00 96.94 179 ALA A O 1
ATOM 1341 N N . THR A 1 180 ? 6.677 -7.436 -8.614 1.00 96.06 180 THR A N 1
ATOM 1342 C CA . THR A 1 180 ? 7.029 -8.747 -8.046 1.00 96.06 180 THR A CA 1
ATOM 1343 C C . THR A 1 180 ? 6.337 -8.952 -6.702 1.00 96.06 180 THR A C 1
ATOM 1345 O O . THR A 1 180 ? 6.332 -8.068 -5.855 1.00 96.06 180 THR A O 1
ATOM 1348 N N . GLY A 1 181 ? 5.769 -10.137 -6.492 1.00 93.38 181 GLY A N 1
ATOM 1349 C CA . GLY A 1 181 ? 5.254 -10.565 -5.195 1.00 93.38 181 GLY A CA 1
ATOM 1350 C C . GLY A 1 181 ? 6.331 -11.154 -4.283 1.00 93.38 181 GLY A C 1
ATOM 1351 O O . GLY A 1 181 ? 6.032 -11.495 -3.145 1.00 93.38 181 GLY A O 1
ATOM 1352 N N . LEU A 1 182 ? 7.568 -11.321 -4.763 1.00 92.62 182 LEU A N 1
ATOM 1353 C CA . LEU A 1 182 ? 8.672 -11.942 -4.011 1.00 92.62 182 LEU A CA 1
ATOM 1354 C C . LEU A 1 182 ? 9.586 -10.914 -3.320 1.00 92.62 182 LEU A C 1
ATOM 1356 O O . LEU A 1 182 ? 10.509 -11.286 -2.597 1.00 92.62 182 LEU A O 1
ATOM 1360 N N . ASN A 1 183 ? 9.321 -9.626 -3.538 1.00 91.31 183 ASN A N 1
ATOM 1361 C CA . ASN A 1 183 ? 9.907 -8.495 -2.832 1.00 91.31 183 ASN A CA 1
ATOM 1362 C C . ASN A 1 183 ? 8.861 -7.368 -2.784 1.00 91.31 183 ASN A C 1
ATOM 1364 O O . ASN A 1 183 ? 8.036 -7.262 -3.680 1.00 91.31 183 ASN A O 1
ATOM 1368 N N . PHE A 1 184 ? 8.871 -6.528 -1.757 1.00 89.75 184 PHE A N 1
ATOM 1369 C CA . PHE A 1 184 ? 7.765 -5.603 -1.472 1.00 89.75 184 PHE A CA 1
ATOM 1370 C C . PHE A 1 184 ? 7.879 -4.159 -2.019 1.00 89.75 184 PHE A C 1
ATOM 1372 O O . PHE A 1 184 ? 6.829 -3.582 -2.299 1.00 89.75 184 PHE A O 1
ATOM 1379 N N . PRO A 1 185 ? 9.067 -3.525 -2.172 1.00 93.94 185 PRO A N 1
ATOM 1380 C CA . PRO A 1 185 ? 9.144 -2.072 -2.373 1.00 93.94 185 PRO A CA 1
ATOM 1381 C C . PRO A 1 185 ? 8.414 -1.546 -3.613 1.00 93.94 185 PRO A C 1
ATOM 1383 O O . PRO A 1 185 ? 7.702 -0.548 -3.537 1.00 93.94 185 PRO A O 1
ATOM 1386 N N . ASP A 1 186 ? 8.554 -2.244 -4.741 1.00 95.38 186 ASP A N 1
ATOM 1387 C CA . ASP A 1 186 ? 7.946 -1.834 -6.010 1.00 95.38 186 ASP A CA 1
ATOM 1388 C C . ASP A 1 186 ? 6.416 -1.949 -5.948 1.00 95.38 186 ASP A C 1
ATOM 1390 O O . ASP A 1 186 ? 5.693 -1.087 -6.449 1.00 95.38 186 ASP A O 1
ATOM 1394 N N . ALA A 1 187 ? 5.916 -2.988 -5.275 1.00 94.25 187 ALA A N 1
ATOM 1395 C CA . ALA A 1 187 ? 4.490 -3.208 -5.081 1.00 94.25 187 ALA A CA 1
ATOM 1396 C C . ALA A 1 187 ? 3.866 -2.189 -4.112 1.00 94.25 187 ALA A C 1
ATOM 1398 O O . ALA A 1 187 ? 2.726 -1.789 -4.322 1.00 94.25 187 ALA A O 1
ATOM 1399 N N . LEU A 1 188 ? 4.605 -1.711 -3.103 1.00 93.00 188 LEU A N 1
ATOM 1400 C CA . LEU A 1 188 ? 4.144 -0.622 -2.232 1.00 93.00 188 LEU A CA 1
ATOM 1401 C C . LEU A 1 188 ? 3.968 0.690 -3.007 1.00 93.00 188 LEU A C 1
ATOM 1403 O O . LEU A 1 188 ? 2.932 1.345 -2.889 1.00 93.00 188 LEU A O 1
ATOM 1407 N N . ALA A 1 189 ? 4.953 1.050 -3.838 1.00 95.50 189 ALA A N 1
ATOM 1408 C CA . ALA A 1 189 ? 4.866 2.235 -4.688 1.00 95.50 189 ALA A CA 1
ATOM 1409 C C . ALA A 1 189 ? 3.713 2.111 -5.703 1.00 95.50 189 ALA A C 1
ATOM 1411 O O . ALA A 1 189 ? 2.944 3.055 -5.882 1.00 95.50 189 ALA A O 1
ATOM 1412 N N . ALA A 1 190 ? 3.539 0.932 -6.315 1.00 96.19 190 ALA A N 1
ATOM 1413 C CA . ALA A 1 190 ? 2.393 0.640 -7.180 1.00 96.19 190 ALA A CA 1
ATOM 1414 C C . ALA A 1 190 ? 1.054 0.732 -6.425 1.00 96.19 190 ALA A C 1
ATOM 1416 O O . ALA A 1 190 ? 0.078 1.254 -6.961 1.00 96.19 190 ALA A O 1
ATOM 1417 N N . GLY A 1 191 ? 1.013 0.277 -5.171 1.00 93.62 191 GLY A N 1
ATOM 1418 C CA . GLY A 1 191 ? -0.153 0.376 -4.299 1.00 93.62 191 GLY A CA 1
ATOM 1419 C C . GLY A 1 191 ? -0.602 1.823 -4.100 1.00 93.62 191 GLY A C 1
ATOM 1420 O O . GLY A 1 191 ? -1.783 2.110 -4.270 1.00 93.62 191 GLY A O 1
ATOM 1421 N N . ALA A 1 192 ? 0.325 2.750 -3.837 1.00 94.38 192 ALA A N 1
ATOM 1422 C CA . ALA A 1 192 ? -0.004 4.175 -3.717 1.00 94.38 192 ALA A CA 1
ATOM 1423 C C . ALA A 1 192 ? -0.644 4.737 -5.003 1.00 94.38 192 ALA A C 1
ATOM 1425 O O . ALA A 1 192 ? -1.596 5.513 -4.932 1.00 94.38 192 ALA A O 1
ATOM 1426 N N . VAL A 1 193 ? -0.188 4.298 -6.185 1.00 95.81 193 VAL A N 1
ATOM 1427 C CA . VAL A 1 193 ? -0.820 4.658 -7.469 1.00 95.81 193 VAL A CA 1
ATOM 1428 C C . VAL A 1 193 ? -2.230 4.072 -7.577 1.00 95.81 193 VAL A C 1
ATOM 1430 O O . VAL A 1 193 ? -3.161 4.767 -7.982 1.00 95.81 193 VAL A O 1
ATOM 1433 N N . ALA A 1 194 ? -2.415 2.807 -7.192 1.00 93.75 194 ALA A N 1
ATOM 1434 C CA . ALA A 1 194 ? -3.727 2.162 -7.216 1.00 93.75 194 ALA A CA 1
ATOM 1435 C C . ALA A 1 194 ? -4.713 2.767 -6.203 1.00 93.75 194 ALA A C 1
ATOM 1437 O O . ALA A 1 194 ? -5.919 2.757 -6.432 1.00 93.75 194 ALA A O 1
ATOM 1438 N N . ALA A 1 195 ? -4.221 3.339 -5.104 1.00 90.94 195 ALA A N 1
ATOM 1439 C CA . ALA A 1 195 ? -5.034 4.087 -4.150 1.00 90.94 195 ALA A CA 1
ATOM 1440 C C . ALA A 1 195 ? -5.396 5.505 -4.633 1.00 90.94 195 ALA A C 1
ATOM 1442 O O . ALA A 1 195 ? -6.432 6.024 -4.211 1.00 90.94 195 ALA A O 1
ATOM 1443 N N . SER A 1 196 ? -4.583 6.118 -5.504 1.00 90.44 196 SER A N 1
ATOM 1444 C CA . SER A 1 196 ? -4.768 7.506 -5.957 1.00 90.44 196 SER A CA 1
ATOM 1445 C C . SER A 1 196 ? -5.534 7.657 -7.267 1.00 90.44 196 SER A C 1
ATOM 1447 O O . SER A 1 196 ? -6.182 8.681 -7.489 1.00 90.44 196 SER A O 1
ATOM 1449 N N . ARG A 1 197 ? -5.474 6.657 -8.151 1.00 89.06 197 ARG A N 1
ATOM 1450 C CA . ARG A 1 197 ? -6.057 6.740 -9.494 1.00 89.06 197 ARG A CA 1
ATOM 1451 C C . ARG A 1 197 ? -7.295 5.860 -9.616 1.00 89.06 197 ARG A C 1
ATOM 1453 O O . ARG A 1 197 ? -7.253 4.712 -9.184 1.00 89.06 197 ARG A O 1
ATOM 1460 N N . PRO A 1 198 ? -8.385 6.339 -10.238 1.00 87.56 198 PRO A N 1
ATOM 1461 C CA . PRO A 1 198 ? -9.534 5.485 -10.515 1.00 87.56 198 PRO A CA 1
ATOM 1462 C C . PRO A 1 198 ? -9.138 4.334 -11.446 1.00 87.56 198 PRO A C 1
ATOM 1464 O O . PRO A 1 198 ? -8.162 4.429 -12.197 1.00 87.56 198 PRO A O 1
ATOM 1467 N N . ASN A 1 199 ? -9.922 3.260 -11.419 1.00 91.25 199 ASN A N 1
ATOM 1468 C CA . ASN A 1 199 ? -9.799 2.125 -12.335 1.00 91.25 199 ASN A CA 1
ATOM 1469 C C . ASN A 1 199 ? -8.400 1.482 -12.345 1.00 91.25 199 ASN A C 1
ATOM 1471 O O . ASN A 1 199 ? -7.948 1.008 -13.387 1.00 91.25 199 ASN A O 1
ATOM 1475 N N . THR A 1 200 ? -7.684 1.518 -11.217 1.00 93.81 200 THR A N 1
ATOM 1476 C CA . THR A 1 200 ? -6.302 1.038 -11.117 1.00 93.81 200 THR A CA 1
ATOM 1477 C C . THR A 1 200 ? -6.182 -0.085 -10.090 1.00 93.81 200 THR A C 1
ATOM 1479 O O . THR A 1 200 ? -6.571 0.078 -8.936 1.00 93.81 200 THR A O 1
ATOM 1482 N N . VAL A 1 201 ? -5.603 -1.217 -10.500 1.00 95.25 201 VAL A N 1
ATOM 1483 C CA . VAL A 1 201 ? -5.350 -2.387 -9.640 1.00 95.25 201 VAL A CA 1
ATOM 1484 C C . VAL A 1 201 ? -3.889 -2.824 -9.709 1.00 95.25 201 VAL A C 1
ATOM 1486 O O . VAL A 1 201 ? -3.189 -2.546 -10.685 1.00 95.25 201 VAL A O 1
ATOM 1489 N N . VAL A 1 202 ? -3.438 -3.535 -8.673 1.00 95.88 202 VAL A N 1
ATOM 1490 C CA . VAL A 1 202 ? -2.113 -4.164 -8.621 1.00 95.88 202 VAL A CA 1
ATOM 1491 C C . VAL A 1 202 ? -2.278 -5.677 -8.676 1.00 95.88 202 VAL A C 1
ATOM 1493 O O . VAL A 1 202 ? -3.035 -6.244 -7.894 1.00 95.88 202 VAL A O 1
ATOM 1496 N N . VAL A 1 203 ? -1.532 -6.329 -9.564 1.00 97.00 203 VAL A N 1
ATOM 1497 C CA . VAL A 1 203 ? -1.380 -7.791 -9.600 1.00 97.00 203 VAL A CA 1
ATOM 1498 C C . VAL A 1 203 ? 0.097 -8.163 -9.517 1.00 97.00 203 VAL A C 1
ATOM 1500 O O . VAL A 1 203 ? 0.977 -7.351 -9.809 1.00 97.00 203 VAL A O 1
ATOM 1503 N N . LEU A 1 204 ? 0.391 -9.385 -9.076 1.00 97.19 204 LEU A N 1
ATOM 1504 C CA . LEU A 1 204 ? 1.754 -9.773 -8.718 1.00 97.19 204 LEU A CA 1
ATOM 1505 C C . LEU A 1 204 ? 2.395 -10.717 -9.743 1.00 97.19 204 LEU A C 1
ATOM 1507 O O . LEU A 1 204 ? 1.734 -11.570 -10.337 1.00 97.19 204 LEU A O 1
ATOM 1511 N N . THR A 1 205 ? 3.711 -10.5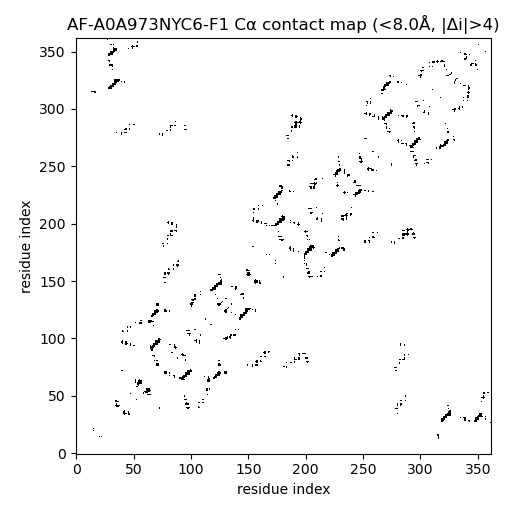90 -9.909 1.00 97.56 205 THR A N 1
ATOM 1512 C CA . THR A 1 205 ? 4.557 -11.486 -10.713 1.00 97.56 205 THR A CA 1
ATOM 1513 C C . THR A 1 205 ? 5.513 -12.277 -9.822 1.00 97.56 205 THR A C 1
ATOM 1515 O O . THR A 1 205 ? 5.900 -11.826 -8.742 1.00 97.56 205 THR A O 1
ATOM 1518 N N . ALA A 1 206 ? 5.945 -13.455 -10.263 1.00 96.81 206 ALA A N 1
ATOM 1519 C CA . ALA A 1 206 ? 6.958 -14.242 -9.566 1.00 96.81 206 ALA A CA 1
ATOM 1520 C C . ALA A 1 206 ? 8.356 -13.796 -10.026 1.00 96.81 206 ALA A C 1
ATOM 1522 O O . ALA A 1 206 ? 9.004 -14.464 -10.832 1.00 96.81 206 ALA A O 1
ATOM 1523 N N . ASN A 1 207 ? 8.810 -12.632 -9.542 1.00 95.50 207 ASN A N 1
ATOM 1524 C CA . ASN A 1 207 ? 9.944 -11.902 -10.121 1.00 95.50 207 ASN A CA 1
ATOM 1525 C C . ASN A 1 207 ? 9.742 -11.688 -11.628 1.00 95.50 207 ASN A C 1
ATOM 1527 O O . ASN A 1 207 ? 8.822 -10.973 -12.020 1.00 95.50 207 ASN A O 1
ATOM 1531 N N . ASP A 1 208 ? 10.587 -12.322 -12.437 1.00 96.44 208 ASP A N 1
ATOM 1532 C CA . ASP A 1 208 ? 10.643 -12.195 -13.891 1.00 96.44 208 ASP A CA 1
ATOM 1533 C C . ASP A 1 208 ? 9.734 -13.222 -14.591 1.00 96.44 208 ASP A C 1
ATOM 1535 O O . ASP A 1 208 ? 9.674 -13.259 -15.818 1.00 96.44 208 ASP A O 1
ATOM 1539 N N . ALA A 1 209 ? 9.040 -14.075 -13.830 1.00 97.75 209 ALA A N 1
ATOM 1540 C CA . ALA A 1 209 ? 8.076 -15.038 -14.344 1.00 97.75 209 ALA A CA 1
ATOM 1541 C C . ALA A 1 209 ? 6.642 -14.537 -14.137 1.00 97.75 209 ALA A C 1
ATOM 1543 O O . ALA A 1 209 ? 6.305 -13.986 -13.085 1.00 97.75 209 ALA A O 1
ATOM 1544 N N . MET A 1 210 ? 5.788 -14.756 -15.137 1.00 98.12 210 MET A N 1
ATOM 1545 C CA . MET A 1 210 ? 4.362 -14.447 -15.072 1.00 98.12 210 MET A CA 1
ATOM 1546 C C . MET A 1 210 ? 3.590 -15.666 -14.539 1.00 98.12 210 MET A C 1
ATOM 1548 O O . MET A 1 210 ? 3.579 -16.690 -15.220 1.00 98.12 210 MET A O 1
ATOM 1552 N N . PRO A 1 211 ? 2.954 -15.590 -13.355 1.00 98.25 211 PRO A N 1
ATOM 1553 C CA . PRO A 1 211 ? 2.081 -16.653 -12.863 1.00 98.25 211 PRO A CA 1
ATOM 1554 C C . PRO A 1 211 ? 0.846 -16.827 -13.754 1.00 98.25 211 PRO A C 1
ATOM 1556 O O . PRO A 1 211 ? 0.313 -15.840 -14.268 1.00 98.25 211 PRO A O 1
ATOM 1559 N N . ASP A 1 212 ? 0.344 -18.059 -13.871 1.00 98.19 212 ASP A N 1
ATOM 1560 C CA . ASP A 1 212 ? -0.829 -18.372 -14.702 1.00 98.19 212 ASP A CA 1
ATOM 1561 C C . ASP A 1 212 ? -2.066 -17.569 -14.286 1.00 98.19 212 ASP A C 1
ATOM 1563 O O . ASP A 1 212 ? -2.774 -17.048 -15.144 1.00 98.19 212 ASP A O 1
ATOM 1567 N N . ALA A 1 213 ? -2.304 -17.409 -12.979 1.00 97.81 213 ALA A N 1
ATOM 1568 C CA . ALA A 1 213 ? -3.416 -16.611 -12.461 1.00 97.81 213 ALA A CA 1
ATOM 1569 C C . ALA A 1 213 ? -3.356 -15.161 -12.970 1.00 97.81 213 ALA A C 1
ATOM 1571 O O . ALA A 1 213 ? -4.324 -14.654 -13.535 1.00 97.81 213 ALA A O 1
ATOM 1572 N N . THR A 1 214 ? -2.189 -14.521 -12.850 1.00 98.12 214 THR A N 1
ATOM 1573 C CA . THR A 1 214 ? -1.968 -13.149 -13.320 1.00 98.12 214 THR A CA 1
ATOM 1574 C C . THR A 1 214 ? -2.116 -13.048 -14.838 1.00 98.12 214 THR A C 1
ATOM 1576 O O . THR A 1 214 ? -2.762 -12.124 -15.330 1.00 98.12 214 THR A O 1
ATOM 1579 N N . LEU A 1 215 ? -1.567 -14.001 -15.599 1.00 98.50 215 LEU A N 1
ATOM 1580 C CA . LEU A 1 215 ? -1.689 -14.016 -17.060 1.00 98.50 215 LEU A CA 1
ATOM 1581 C C . LEU A 1 215 ? -3.146 -14.167 -17.513 1.00 98.50 215 LEU A C 1
ATOM 1583 O O . LEU A 1 215 ? -3.593 -13.449 -18.410 1.00 98.50 215 LEU A O 1
ATOM 1587 N N . ASN A 1 216 ? -3.889 -15.080 -16.888 1.00 98.38 216 ASN A N 1
ATOM 1588 C CA . ASN A 1 216 ? -5.296 -15.318 -17.193 1.00 98.38 216 ASN A CA 1
ATOM 1589 C C . ASN A 1 216 ? -6.139 -14.073 -16.904 1.00 98.38 216 ASN A C 1
ATOM 1591 O O . ASN A 1 216 ? -6.914 -13.660 -17.766 1.00 98.38 216 ASN A O 1
ATOM 1595 N N . PHE A 1 217 ? -5.917 -13.423 -15.758 1.00 98.06 217 PHE A N 1
ATOM 1596 C CA . PHE A 1 217 ? -6.568 -12.160 -15.417 1.00 98.06 217 PHE A CA 1
ATOM 1597 C C . PHE A 1 217 ? -6.269 -11.060 -16.445 1.00 98.06 217 PHE A C 1
ATOM 1599 O O . PHE A 1 217 ? -7.189 -10.437 -16.977 1.00 98.06 217 PHE A O 1
ATOM 1606 N N . LEU A 1 218 ? -4.992 -10.862 -16.800 1.00 97.69 218 LEU A N 1
ATOM 1607 C CA . LEU A 1 218 ? -4.602 -9.887 -17.822 1.00 97.69 218 LEU A CA 1
ATOM 1608 C C . LEU A 1 218 ? -5.314 -10.156 -19.154 1.00 97.69 218 LEU A C 1
ATOM 1610 O O . LEU A 1 218 ? -5.767 -9.216 -19.799 1.00 97.69 218 LEU A O 1
ATOM 1614 N N . ASN A 1 219 ? -5.443 -11.418 -19.567 1.00 96.94 219 ASN A N 1
ATOM 1615 C CA . ASN A 1 219 ? -6.124 -11.780 -20.811 1.00 96.94 219 ASN A CA 1
ATOM 1616 C C . ASN A 1 219 ? -7.650 -11.606 -20.745 1.00 96.94 219 ASN A C 1
ATOM 1618 O O . ASN A 1 219 ? -8.259 -11.306 -21.772 1.00 96.94 219 ASN A O 1
ATOM 1622 N N . ALA A 1 220 ? -8.256 -11.758 -19.564 1.00 96.25 220 ALA A N 1
ATOM 1623 C CA . ALA A 1 220 ? -9.691 -11.583 -19.356 1.00 96.25 220 ALA A CA 1
ATOM 1624 C C . ALA A 1 220 ? -10.130 -10.105 -19.409 1.00 96.25 220 ALA A C 1
ATOM 1626 O O . ALA A 1 220 ? -11.234 -9.806 -19.871 1.00 96.25 220 ALA A O 1
ATOM 1627 N N . VAL A 1 221 ? -9.271 -9.165 -18.995 1.00 95.00 221 VAL A N 1
ATOM 1628 C CA . VAL A 1 221 ? -9.574 -7.723 -19.044 1.00 95.00 221 VAL A CA 1
ATOM 1629 C C . VAL A 1 221 ? -9.272 -7.165 -20.440 1.00 95.00 221 VAL A C 1
ATOM 1631 O O . VAL A 1 221 ? -8.126 -6.877 -20.790 1.00 95.00 221 VAL A O 1
ATOM 1634 N N . SER A 1 222 ? -10.310 -7.025 -21.268 1.00 87.62 222 SER A N 1
ATOM 1635 C CA . SER A 1 222 ? -10.168 -6.667 -22.690 1.00 87.62 222 SER A CA 1
ATOM 1636 C C . SER A 1 222 ? -9.692 -5.226 -22.935 1.00 87.62 222 SER A C 1
ATOM 1638 O O . SER A 1 222 ? -8.801 -5.017 -23.757 1.00 87.62 222 SER A O 1
ATOM 1640 N N . GLN A 1 223 ? -10.239 -4.240 -22.220 1.00 93.31 223 GLN A N 1
ATOM 1641 C CA . GLN A 1 223 ? -9.832 -2.834 -22.298 1.00 93.31 223 GLN A CA 1
ATOM 1642 C C . GLN A 1 223 ? -8.896 -2.494 -21.135 1.00 93.31 223 GLN A C 1
ATOM 1644 O O . GLN A 1 223 ? -9.327 -2.082 -20.058 1.00 93.31 223 GLN A O 1
ATOM 1649 N N . ARG A 1 224 ? -7.591 -2.693 -21.347 1.00 95.75 224 ARG A N 1
ATOM 1650 C CA . ARG A 1 224 ? -6.572 -2.500 -20.309 1.00 95.75 224 ARG A CA 1
ATOM 1651 C C . ARG A 1 224 ? -5.367 -1.698 -20.780 1.00 95.75 224 ARG A C 1
ATOM 1653 O O . ARG A 1 224 ? -4.928 -1.828 -21.921 1.00 95.75 224 ARG A O 1
ATOM 1660 N N . THR A 1 225 ? -4.772 -0.978 -19.839 1.00 97.25 225 THR A N 1
ATOM 1661 C CA . THR A 1 225 ? -3.405 -0.459 -19.920 1.00 97.25 225 THR A CA 1
ATOM 1662 C C . THR A 1 225 ? -2.567 -1.198 -18.889 1.00 97.25 225 THR A C 1
ATOM 1664 O O . THR A 1 225 ? -2.897 -1.178 -17.706 1.00 97.25 225 THR A O 1
ATOM 1667 N N . VAL A 1 226 ? -1.486 -1.851 -19.314 1.00 98.31 226 VAL A N 1
ATOM 1668 C CA . VAL A 1 226 ? -0.618 -2.622 -18.411 1.00 98.31 226 VAL A CA 1
ATOM 1669 C C . VAL A 1 226 ? 0.709 -1.897 -18.216 1.00 98.31 226 VAL A C 1
ATOM 1671 O O . VAL A 1 226 ? 1.324 -1.455 -19.189 1.00 98.31 226 VAL A O 1
ATOM 1674 N N . VAL A 1 227 ? 1.163 -1.780 -16.968 1.00 98.56 227 VAL A N 1
ATOM 1675 C CA . VAL A 1 227 ? 2.456 -1.170 -16.631 1.00 98.56 227 VAL A CA 1
ATOM 1676 C C . VAL A 1 227 ? 3.227 -2.066 -15.669 1.00 98.56 227 VAL A C 1
ATOM 1678 O O . VAL A 1 227 ? 2.744 -2.396 -14.587 1.00 98.56 227 VAL A O 1
ATOM 1681 N N . GLY A 1 228 ? 4.451 -2.429 -16.047 1.00 98.31 228 GLY A N 1
ATOM 1682 C CA . GLY A 1 228 ? 5.392 -3.089 -15.150 1.00 98.31 228 GLY A CA 1
ATOM 1683 C C . GLY A 1 228 ? 6.023 -2.088 -14.191 1.00 98.31 228 GLY A C 1
ATOM 1684 O O . GLY A 1 228 ? 6.652 -1.130 -14.636 1.00 98.31 228 GLY A O 1
ATOM 1685 N N . VAL A 1 229 ? 5.871 -2.311 -12.887 1.00 98.00 229 VAL A N 1
ATOM 1686 C CA . VAL A 1 229 ? 6.513 -1.527 -11.830 1.00 98.00 229 VAL A CA 1
ATOM 1687 C C . VAL A 1 229 ? 7.681 -2.326 -11.261 1.00 98.00 229 VAL A C 1
ATOM 1689 O O . VAL A 1 229 ? 7.535 -3.475 -10.837 1.00 98.00 229 VAL A O 1
ATOM 1692 N N . GLY A 1 230 ? 8.861 -1.713 -11.296 1.00 97.62 230 GLY A N 1
ATOM 1693 C CA . GLY A 1 230 ? 10.122 -2.374 -10.999 1.00 97.62 230 GLY A CA 1
ATOM 1694 C C . GLY A 1 230 ? 10.652 -3.213 -12.160 1.00 97.62 230 GLY A C 1
ATOM 1695 O O . GLY A 1 230 ? 9.951 -3.555 -13.122 1.00 97.62 230 GLY A O 1
ATOM 1696 N N . GLY A 1 231 ? 11.940 -3.546 -12.069 1.00 97.31 231 GLY A N 1
ATOM 1697 C CA . GLY A 1 231 ? 12.623 -4.370 -13.067 1.00 97.31 231 GLY A CA 1
ATOM 1698 C C . GLY A 1 231 ? 11.978 -5.753 -13.245 1.00 97.31 231 GLY A C 1
ATOM 1699 O O . GLY A 1 231 ? 11.670 -6.112 -14.382 1.00 97.31 231 GLY A O 1
ATOM 1700 N N . PRO A 1 232 ? 11.736 -6.523 -12.163 1.00 96.94 232 PRO A N 1
ATOM 1701 C CA . PRO A 1 232 ? 11.160 -7.860 -12.282 1.00 96.94 232 PRO A CA 1
ATOM 1702 C C . PRO A 1 232 ? 9.763 -7.895 -12.912 1.00 96.94 232 PRO A C 1
ATOM 1704 O O . PRO A 1 232 ? 9.550 -8.633 -13.871 1.00 96.94 232 PRO A O 1
ATOM 1707 N N . GLY A 1 233 ? 8.837 -7.041 -12.453 1.00 96.75 233 GLY A N 1
ATOM 1708 C CA . GLY A 1 233 ? 7.482 -6.966 -13.017 1.00 96.75 233 GLY A CA 1
ATOM 1709 C C . GLY A 1 233 ? 7.495 -6.639 -14.514 1.00 96.75 233 GLY A C 1
ATOM 1710 O O . GLY A 1 233 ? 6.804 -7.276 -15.307 1.00 96.75 233 GLY A O 1
ATOM 1711 N N . SER A 1 234 ? 8.371 -5.717 -14.922 1.00 97.88 234 SER A N 1
ATOM 1712 C CA . SER A 1 234 ? 8.564 -5.362 -16.334 1.00 97.88 234 SER A CA 1
ATOM 1713 C C . SER A 1 234 ? 9.115 -6.517 -17.174 1.00 97.88 234 SER A C 1
ATOM 1715 O O . SER A 1 234 ? 8.637 -6.758 -18.284 1.00 97.88 234 SER A O 1
ATOM 1717 N N . ARG A 1 235 ? 10.089 -7.272 -16.650 1.00 98.38 235 ARG A N 1
ATOM 1718 C CA . ARG A 1 235 ? 10.644 -8.444 -17.347 1.00 98.38 235 ARG A CA 1
ATOM 1719 C C . ARG A 1 235 ? 9.639 -9.590 -17.449 1.00 98.38 235 ARG A C 1
ATOM 1721 O O . ARG A 1 235 ? 9.599 -10.240 -18.490 1.00 98.38 235 ARG A O 1
ATOM 1728 N N . ALA A 1 236 ? 8.787 -9.790 -16.442 1.00 98.38 236 ALA A N 1
ATOM 1729 C CA . ALA A 1 236 ? 7.707 -10.775 -16.504 1.00 98.38 236 ALA A CA 1
ATOM 1730 C C . ALA A 1 236 ? 6.696 -10.466 -17.618 1.00 98.38 236 ALA A C 1
ATOM 1732 O O . ALA A 1 236 ? 6.315 -11.365 -18.371 1.00 98.38 236 ALA A O 1
ATOM 1733 N N . LEU A 1 237 ? 6.306 -9.196 -17.779 1.00 98.44 237 LEU A N 1
ATOM 1734 C CA . LEU A 1 237 ? 5.443 -8.762 -18.883 1.00 98.44 237 LEU A CA 1
ATOM 1735 C C . LEU A 1 237 ? 6.108 -8.960 -20.250 1.00 98.44 237 LEU A C 1
ATOM 1737 O O . LEU A 1 237 ? 5.478 -9.489 -21.169 1.00 98.44 237 LEU A O 1
ATOM 1741 N N . GLN A 1 238 ? 7.393 -8.604 -20.366 1.00 98.00 238 GLN A N 1
ATOM 1742 C CA . GLN A 1 238 ? 8.171 -8.806 -21.589 1.00 98.00 238 GLN A CA 1
ATOM 1743 C C . GLN A 1 238 ? 8.265 -10.293 -21.963 1.00 98.00 238 GLN A C 1
ATOM 1745 O O . GLN A 1 238 ? 8.026 -10.652 -23.118 1.00 98.00 238 GLN A O 1
ATOM 1750 N N . ALA A 1 239 ? 8.572 -11.163 -20.996 1.00 97.75 239 ALA A N 1
ATOM 1751 C CA . ALA A 1 239 ? 8.665 -12.608 -21.201 1.00 97.75 239 ALA A CA 1
ATOM 1752 C C . ALA A 1 239 ? 7.319 -13.216 -21.631 1.00 97.75 239 ALA A C 1
ATOM 1754 O O . ALA A 1 239 ? 7.278 -14.049 -22.538 1.00 97.75 239 ALA A O 1
ATOM 1755 N N . ALA A 1 240 ? 6.216 -12.743 -21.042 1.00 97.81 240 ALA A N 1
ATOM 1756 C CA . ALA A 1 240 ? 4.855 -13.130 -21.410 1.00 97.81 240 ALA A CA 1
ATOM 1757 C C . ALA A 1 240 ? 4.343 -12.460 -22.703 1.00 97.81 240 ALA A C 1
ATOM 1759 O O . ALA A 1 240 ? 3.232 -12.752 -23.142 1.00 97.81 240 ALA A O 1
ATOM 1760 N N . LYS A 1 241 ? 5.142 -11.579 -23.328 1.00 97.44 241 LYS A N 1
ATOM 1761 C CA . LYS A 1 241 ? 4.798 -10.821 -24.545 1.00 97.44 241 LYS A CA 1
ATOM 1762 C C . LYS A 1 241 ? 3.513 -9.994 -24.401 1.00 97.44 241 LYS A C 1
ATOM 1764 O O . LYS A 1 241 ? 2.771 -9.825 -25.368 1.00 97.44 241 LYS A O 1
ATOM 1769 N N . ILE A 1 242 ? 3.259 -9.468 -23.204 1.00 97.62 242 ILE A N 1
ATOM 1770 C CA . ILE A 1 242 ? 2.145 -8.554 -22.946 1.00 97.62 242 ILE A CA 1
ATOM 1771 C C . ILE A 1 242 ? 2.590 -7.130 -23.311 1.00 97.62 242 ILE A C 1
ATOM 1773 O O . ILE A 1 242 ? 3.588 -6.663 -22.762 1.00 97.62 242 ILE A O 1
ATOM 1777 N N . PRO A 1 243 ? 1.887 -6.415 -24.211 1.00 96.50 243 PRO A N 1
ATOM 1778 C CA . PRO A 1 243 ? 2.179 -5.011 -24.482 1.00 96.50 243 PRO A CA 1
ATOM 1779 C C . PRO A 1 243 ? 2.007 -4.170 -23.214 1.00 96.50 243 PRO A C 1
ATOM 1781 O O . PRO A 1 243 ? 0.931 -4.166 -22.613 1.00 96.50 243 PRO A O 1
ATOM 1784 N N . SER A 1 244 ? 3.059 -3.465 -22.801 1.00 97.69 244 SER A N 1
ATOM 1785 C CA . SER A 1 244 ? 3.062 -2.733 -21.534 1.00 97.69 244 SER A CA 1
ATOM 1786 C C . SER A 1 244 ? 4.020 -1.546 -21.522 1.00 97.69 244 SER A C 1
ATOM 1788 O O . SER A 1 244 ? 5.038 -1.547 -22.214 1.00 97.69 244 SER A O 1
ATOM 1790 N N . GLY A 1 245 ? 3.727 -0.565 -20.667 1.00 97.88 245 GLY A N 1
ATOM 1791 C CA . GLY A 1 245 ? 4.720 0.407 -20.208 1.00 97.88 245 GLY A CA 1
ATOM 1792 C C . GLY A 1 245 ? 5.626 -0.177 -19.117 1.00 97.88 245 GLY A C 1
ATOM 1793 O O . GLY A 1 245 ? 5.317 -1.216 -18.530 1.00 97.88 245 GLY A O 1
ATOM 1794 N N . THR A 1 246 ? 6.719 0.519 -18.808 1.00 97.50 246 THR A N 1
ATOM 1795 C CA . THR A 1 246 ? 7.652 0.153 -17.733 1.00 97.50 246 THR A CA 1
ATOM 1796 C C . THR A 1 246 ? 7.990 1.372 -16.893 1.00 97.50 246 THR A C 1
ATOM 1798 O O . THR A 1 246 ? 8.317 2.431 -17.425 1.00 97.50 246 THR A O 1
ATOM 1801 N N . VAL A 1 247 ? 7.947 1.194 -15.576 1.00 97.94 247 VAL A N 1
ATOM 1802 C CA . VAL A 1 247 ? 8.352 2.175 -14.572 1.00 97.94 247 VAL A CA 1
ATOM 1803 C C . VAL A 1 247 ? 9.303 1.475 -13.607 1.00 97.94 247 VAL A C 1
ATOM 1805 O O . VAL A 1 247 ? 8.886 0.704 -12.748 1.00 97.94 247 VAL A O 1
ATOM 1808 N N . SER A 1 248 ? 10.604 1.704 -13.766 1.00 96.81 248 SER A N 1
ATOM 1809 C CA . SER A 1 248 ? 11.639 1.037 -12.970 1.00 96.81 248 SER A CA 1
ATOM 1810 C C . SER A 1 248 ? 12.860 1.925 -12.778 1.00 96.81 248 SER A C 1
ATOM 1812 O O . SER A 1 248 ? 13.225 2.667 -13.688 1.00 96.81 248 SER A O 1
ATOM 1814 N N . GLY A 1 249 ? 13.521 1.787 -11.632 1.00 96.19 249 GLY A N 1
ATOM 1815 C CA . GLY A 1 249 ? 14.815 2.391 -11.328 1.00 96.19 249 GLY A CA 1
ATOM 1816 C C . GLY A 1 249 ? 15.926 1.355 -11.154 1.00 96.19 249 GLY A C 1
ATOM 1817 O O . GLY A 1 249 ? 15.697 0.148 -11.240 1.00 96.19 249 GLY A O 1
ATOM 1818 N N . SER A 1 250 ? 17.140 1.838 -10.885 1.00 95.88 250 SER A N 1
ATOM 1819 C CA . SER A 1 250 ? 18.312 1.005 -10.571 1.00 95.88 250 SER A CA 1
ATOM 1820 C C . SER A 1 250 ? 18.167 0.231 -9.259 1.00 95.88 250 SER A C 1
ATOM 1822 O O . SER A 1 250 ? 18.757 -0.835 -9.102 1.00 95.88 250 SER A O 1
ATOM 1824 N N . ASP A 1 251 ? 17.373 0.753 -8.327 1.00 95.69 251 ASP A N 1
ATOM 1825 C CA . ASP A 1 251 ? 17.037 0.118 -7.060 1.00 95.69 251 ASP A CA 1
ATOM 1826 C C . ASP A 1 251 ? 15.602 0.469 -6.621 1.00 95.69 251 ASP A C 1
ATOM 1828 O O . ASP A 1 251 ? 14.826 1.085 -7.361 1.00 95.69 251 ASP A O 1
ATOM 1832 N N . ARG A 1 252 ? 15.237 0.059 -5.401 1.00 95.81 252 ARG A N 1
ATOM 1833 C CA . ARG A 1 252 ? 13.910 0.296 -4.815 1.00 95.81 252 ARG A CA 1
ATOM 1834 C C . ARG A 1 252 ? 13.587 1.777 -4.600 1.00 95.81 252 ARG A C 1
ATOM 1836 O O . ARG A 1 252 ? 12.434 2.173 -4.740 1.00 95.81 252 ARG A O 1
ATOM 1843 N N . PHE A 1 253 ? 14.588 2.587 -4.267 1.00 96.75 253 PHE A N 1
ATOM 1844 C CA . PHE A 1 253 ? 14.421 4.010 -3.988 1.00 96.75 253 PHE A CA 1
ATOM 1845 C C . PHE A 1 253 ? 14.194 4.771 -5.291 1.00 96.75 253 PHE A C 1
ATOM 1847 O O . PHE A 1 253 ? 13.217 5.506 -5.428 1.00 96.75 253 PHE A O 1
ATOM 1854 N N . VAL A 1 254 ? 15.030 4.501 -6.297 1.00 97.50 254 VAL A N 1
ATOM 1855 C CA . VAL A 1 254 ? 14.888 5.086 -7.633 1.00 97.50 254 VAL A CA 1
ATOM 1856 C C . VAL A 1 254 ? 13.605 4.596 -8.309 1.00 97.50 254 VAL A C 1
ATOM 1858 O O . VAL A 1 254 ? 12.960 5.373 -9.012 1.00 97.50 254 VAL A O 1
ATOM 1861 N N . THR A 1 255 ? 13.174 3.350 -8.076 1.00 97.94 255 THR A N 1
ATOM 1862 C CA . THR A 1 255 ? 11.885 2.858 -8.595 1.00 97.94 255 THR A CA 1
ATOM 1863 C C . THR A 1 255 ? 10.712 3.618 -7.982 1.00 97.94 255 THR A C 1
ATOM 1865 O O . THR A 1 255 ? 9.903 4.157 -8.736 1.00 97.94 255 THR A O 1
ATOM 1868 N N . ALA A 1 256 ? 10.649 3.744 -6.651 1.00 97.56 256 ALA A N 1
ATOM 1869 C CA . ALA A 1 256 ? 9.609 4.527 -5.975 1.00 97.56 256 ALA A CA 1
ATOM 1870 C C . ALA A 1 256 ? 9.593 5.992 -6.448 1.00 97.56 256 ALA A C 1
ATOM 1872 O O . ALA A 1 256 ? 8.533 6.552 -6.726 1.00 97.56 256 ALA A O 1
ATOM 1873 N N . LEU A 1 257 ? 10.771 6.588 -6.650 1.00 97.25 257 LEU A N 1
ATOM 1874 C CA . LEU A 1 257 ? 10.891 7.932 -7.206 1.00 97.25 257 LEU A CA 1
ATOM 1875 C C . LEU A 1 257 ? 10.400 8.028 -8.660 1.00 97.25 257 LEU A C 1
ATOM 1877 O O . LEU A 1 257 ? 9.760 9.006 -9.047 1.00 97.25 257 LEU A O 1
ATOM 1881 N N . THR A 1 258 ? 10.700 7.027 -9.486 1.00 97.94 258 THR A N 1
ATOM 1882 C CA . THR A 1 258 ? 10.244 6.992 -10.884 1.00 97.94 258 THR A CA 1
ATOM 1883 C C . THR A 1 258 ? 8.726 6.834 -10.944 1.00 97.94 258 THR A C 1
ATOM 1885 O O . THR A 1 258 ? 8.080 7.503 -11.749 1.00 97.94 258 THR A O 1
ATOM 1888 N N . VAL A 1 259 ? 8.138 6.034 -10.046 1.00 98.06 259 VAL A N 1
ATOM 1889 C CA . VAL A 1 259 ? 6.682 5.950 -9.851 1.00 98.06 259 VAL A CA 1
ATOM 1890 C C . VAL A 1 259 ? 6.116 7.318 -9.472 1.00 98.06 259 VAL A C 1
ATOM 1892 O O . VAL A 1 259 ? 5.180 7.778 -10.127 1.00 98.06 259 VAL A O 1
ATOM 1895 N N . ALA A 1 260 ? 6.719 8.002 -8.493 1.00 97.31 260 ALA A N 1
ATOM 1896 C CA . ALA A 1 260 ? 6.297 9.336 -8.070 1.00 97.31 260 ALA A CA 1
ATOM 1897 C C . ALA A 1 260 ? 6.248 10.319 -9.251 1.00 97.31 260 ALA A C 1
ATOM 1899 O O . ALA A 1 260 ? 5.199 10.882 -9.543 1.00 97.31 260 ALA A O 1
ATOM 1900 N N . LYS A 1 261 ? 7.348 10.435 -10.005 1.00 95.81 261 LYS A N 1
ATOM 1901 C CA . LYS A 1 261 ? 7.455 11.325 -11.175 1.00 95.81 261 LYS A CA 1
ATOM 1902 C C . LYS A 1 261 ? 6.511 10.962 -12.325 1.00 95.81 261 LYS A C 1
ATOM 1904 O O . LYS A 1 261 ? 6.168 11.830 -13.118 1.00 95.81 261 LYS A O 1
ATOM 1909 N N . THR A 1 262 ? 6.141 9.689 -12.457 1.00 96.38 262 THR A N 1
ATOM 1910 C CA . THR A 1 262 ? 5.309 9.212 -13.575 1.00 96.38 262 THR A CA 1
ATOM 1911 C C . THR A 1 262 ? 3.821 9.413 -13.309 1.00 96.38 262 THR A C 1
ATOM 1913 O O . THR A 1 262 ? 3.071 9.735 -14.228 1.00 96.38 262 THR A O 1
ATOM 1916 N N . PHE A 1 263 ? 3.378 9.188 -12.070 1.00 95.69 263 PHE A N 1
ATOM 1917 C CA . PHE A 1 263 ? 1.950 9.094 -11.751 1.00 95.69 263 PHE A CA 1
ATOM 1918 C C . PHE A 1 263 ? 1.401 10.260 -10.930 1.00 95.69 263 PHE A C 1
ATOM 1920 O O . PHE A 1 263 ? 0.176 10.396 -10.858 1.00 95.69 263 PHE A O 1
ATOM 1927 N N . PHE A 1 264 ? 2.272 11.083 -10.342 1.00 94.00 264 PHE A N 1
ATOM 1928 C CA . PHE A 1 264 ? 1.899 12.173 -9.447 1.00 94.00 264 PHE A CA 1
ATOM 1929 C C . PHE A 1 264 ? 2.523 13.483 -9.933 1.00 94.00 264 PHE A C 1
ATOM 1931 O O . PHE A 1 264 ? 3.738 13.668 -9.875 1.00 94.00 264 PHE A O 1
ATOM 1938 N N . ASP A 1 265 ? 1.673 14.386 -10.417 1.00 89.56 265 ASP A N 1
ATOM 1939 C CA . ASP A 1 265 ? 2.070 15.715 -10.879 1.00 89.56 265 ASP A CA 1
ATOM 1940 C C . ASP A 1 265 ? 1.696 16.752 -9.815 1.00 89.56 265 ASP A C 1
ATOM 1942 O O . ASP A 1 265 ? 0.525 16.878 -9.459 1.00 89.56 265 ASP A O 1
ATOM 1946 N N . GLY A 1 266 ? 2.703 17.434 -9.265 1.00 86.00 266 GLY A N 1
ATOM 1947 C CA . GLY A 1 266 ? 2.543 18.429 -8.201 1.00 86.00 266 GLY A CA 1
ATOM 1948 C C . GLY A 1 266 ? 1.792 17.943 -6.949 1.00 86.00 266 GLY A C 1
ATOM 1949 O O . GLY A 1 266 ? 0.826 18.602 -6.557 1.00 86.00 266 GLY A O 1
ATOM 1950 N N . PRO A 1 267 ? 2.180 16.820 -6.306 1.00 89.62 267 PRO A N 1
ATOM 1951 C CA . PRO A 1 267 ? 1.495 16.356 -5.103 1.00 89.62 267 PRO A CA 1
ATOM 1952 C C . PRO A 1 267 ? 1.643 17.370 -3.960 1.00 89.62 267 PRO A C 1
ATOM 1954 O O . PRO A 1 267 ? 2.710 17.964 -3.788 1.00 89.62 267 PRO A O 1
ATOM 1957 N N . GLN A 1 268 ? 0.583 17.531 -3.164 1.00 88.88 268 GLN A N 1
ATOM 1958 C CA . GLN A 1 268 ? 0.612 18.328 -1.929 1.00 88.88 268 GLN A CA 1
ATOM 1959 C C . GLN A 1 268 ? 1.163 17.540 -0.739 1.00 88.88 268 GLN A C 1
ATOM 1961 O O . GLN A 1 268 ? 1.859 18.091 0.109 1.00 88.88 268 GLN A O 1
ATOM 1966 N N . VAL A 1 269 ? 0.878 16.237 -0.709 1.00 90.38 269 VAL A N 1
ATOM 1967 C CA . VAL A 1 269 ? 1.321 15.307 0.331 1.00 90.38 269 VAL A CA 1
ATOM 1968 C C . VAL A 1 269 ? 2.279 14.293 -0.278 1.00 90.38 269 VAL A C 1
ATOM 1970 O O . VAL A 1 269 ? 2.016 13.749 -1.351 1.00 90.38 269 VAL A O 1
ATOM 1973 N N . VAL A 1 270 ? 3.366 13.987 0.424 1.00 95.62 270 VAL A N 1
ATOM 1974 C CA . VAL A 1 270 ? 4.237 12.846 0.125 1.00 95.62 270 VAL A CA 1
ATOM 1975 C C . VAL A 1 270 ? 4.297 11.903 1.321 1.00 95.62 270 VAL A C 1
ATOM 1977 O O . VAL A 1 270 ? 4.456 12.324 2.464 1.00 95.62 270 VAL A O 1
ATOM 1980 N N . GLY A 1 271 ? 4.174 10.606 1.058 1.00 96.62 271 GLY A N 1
ATOM 1981 C CA . GLY A 1 271 ? 4.437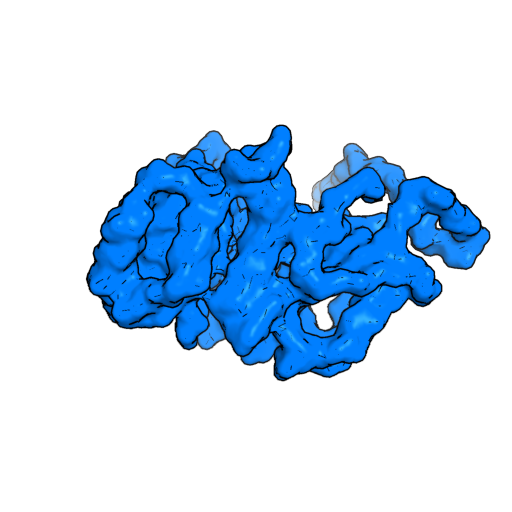 9.567 2.044 1.00 96.62 271 GLY A CA 1
ATOM 1982 C C . GLY A 1 271 ? 5.916 9.198 2.056 1.00 96.62 271 GLY A C 1
ATOM 1983 O O . GLY A 1 271 ? 6.524 9.075 0.994 1.00 96.62 271 GLY A O 1
ATOM 1984 N N . ILE A 1 272 ? 6.497 8.976 3.231 1.00 96.75 272 ILE A N 1
ATOM 1985 C CA . ILE A 1 272 ? 7.891 8.553 3.394 1.00 96.75 272 ILE A CA 1
ATOM 1986 C C . ILE A 1 272 ? 7.920 7.313 4.276 1.00 96.75 272 ILE A C 1
ATOM 1988 O O . ILE A 1 272 ? 7.463 7.337 5.414 1.00 96.75 272 ILE A O 1
ATOM 1992 N N . ALA A 1 273 ? 8.489 6.224 3.768 1.00 95.12 273 ALA A N 1
ATOM 1993 C CA . ALA A 1 273 ? 8.654 4.999 4.540 1.00 95.12 273 ALA A CA 1
ATOM 1994 C C . ALA A 1 273 ? 10.032 4.369 4.331 1.00 95.12 273 ALA A C 1
ATOM 1996 O O . ALA A 1 273 ? 10.752 4.663 3.373 1.00 95.12 273 ALA A O 1
ATOM 1997 N N . THR A 1 274 ? 10.415 3.467 5.231 1.00 93.88 274 THR A N 1
ATOM 1998 C CA . THR A 1 274 ? 11.682 2.747 5.092 1.00 93.88 274 THR A CA 1
ATOM 1999 C C . THR A 1 274 ? 11.649 1.813 3.882 1.00 93.88 274 THR A C 1
ATOM 2001 O O . THR A 1 274 ? 10.706 1.053 3.673 1.00 93.88 274 THR A O 1
ATOM 2004 N N . GLY A 1 275 ? 12.721 1.807 3.090 1.00 90.56 275 GLY A N 1
ATOM 2005 C CA . GLY A 1 275 ? 12.881 0.836 2.007 1.00 90.56 275 GLY A CA 1
ATOM 2006 C C . GLY A 1 275 ? 13.194 -0.582 2.496 1.00 90.56 275 GLY A C 1
ATOM 2007 O O . GLY A 1 275 ? 13.259 -1.494 1.674 1.00 90.56 275 GLY A O 1
ATOM 2008 N N . TYR A 1 276 ? 13.426 -0.790 3.798 1.00 88.69 276 TYR A N 1
ATOM 2009 C CA . TYR A 1 276 ? 13.976 -2.036 4.350 1.00 88.69 276 TYR A CA 1
ATOM 2010 C C . TYR A 1 276 ? 12.960 -2.922 5.076 1.00 88.69 276 TYR A C 1
ATOM 2012 O O . TYR A 1 276 ? 13.214 -4.115 5.245 1.00 88.69 276 TYR A O 1
ATOM 2020 N N . LYS A 1 277 ? 11.809 -2.373 5.475 1.00 86.06 277 LYS A N 1
ATOM 2021 C CA . LYS A 1 277 ? 10.698 -3.107 6.095 1.00 86.06 277 LYS A CA 1
ATOM 2022 C C . LYS A 1 277 ? 9.380 -2.655 5.468 1.00 86.06 277 LYS A C 1
ATOM 2024 O O . LYS A 1 277 ? 9.245 -1.506 5.075 1.00 86.06 277 LYS A O 1
ATOM 2029 N N . PHE A 1 278 ? 8.420 -3.566 5.370 1.00 79.44 278 PHE A N 1
ATOM 2030 C CA . PHE A 1 278 ? 7.152 -3.329 4.680 1.00 79.44 278 PHE A CA 1
ATOM 2031 C C . PHE A 1 278 ? 5.975 -2.828 5.540 1.00 79.44 278 PHE A C 1
ATOM 2033 O O . PHE A 1 278 ? 5.150 -2.117 4.970 1.00 79.44 278 PHE A O 1
ATOM 2040 N N . PRO A 1 279 ? 5.807 -3.205 6.834 1.00 77.19 279 PRO A N 1
ATOM 2041 C CA . PRO A 1 279 ? 4.481 -3.105 7.453 1.00 77.19 279 PRO A CA 1
ATOM 2042 C C . PRO A 1 279 ? 3.960 -1.675 7.596 1.00 77.19 279 PRO A C 1
ATOM 2044 O O . PRO A 1 279 ? 2.807 -1.415 7.273 1.00 77.19 279 PRO A O 1
ATOM 2047 N N . ASP A 1 280 ? 4.822 -0.745 8.007 1.00 81.19 280 ASP A N 1
ATOM 2048 C CA . ASP A 1 280 ? 4.446 0.663 8.188 1.00 81.19 280 ASP A CA 1
ATOM 2049 C C . ASP A 1 280 ? 4.128 1.329 6.837 1.00 81.19 280 ASP A C 1
ATOM 2051 O O . ASP A 1 280 ? 3.167 2.081 6.687 1.00 81.19 280 ASP A O 1
ATOM 2055 N N . ALA A 1 281 ? 4.902 0.973 5.809 1.00 80.00 281 ALA A N 1
ATOM 2056 C CA . ALA A 1 281 ? 4.763 1.489 4.454 1.00 80.00 281 ALA A CA 1
ATOM 2057 C C . ALA A 1 281 ? 3.479 1.014 3.749 1.00 80.00 281 ALA A C 1
ATOM 2059 O O . ALA A 1 281 ? 3.003 1.666 2.824 1.00 80.00 281 ALA A O 1
ATOM 2060 N N . LEU A 1 282 ? 2.923 -0.125 4.163 1.00 81.94 282 LEU A N 1
ATOM 2061 C CA . LEU A 1 282 ? 1.720 -0.710 3.581 1.00 81.94 282 LEU A CA 1
ATOM 2062 C C . LEU A 1 282 ? 0.475 0.123 3.903 1.00 81.94 282 LEU A C 1
ATOM 2064 O O . LEU A 1 282 ? -0.206 0.580 2.984 1.00 81.94 282 LEU A O 1
ATOM 2068 N N . ALA A 1 283 ? 0.210 0.359 5.192 1.00 82.75 283 ALA A N 1
ATOM 2069 C CA . ALA A 1 283 ? -0.873 1.246 5.612 1.00 82.75 283 ALA A CA 1
ATOM 2070 C C . ALA A 1 283 ? -0.597 2.680 5.127 1.00 82.75 283 ALA A C 1
ATOM 2072 O O . ALA A 1 283 ? -1.478 3.326 4.557 1.00 82.75 283 ALA A O 1
ATOM 2073 N N . GLY A 1 284 ? 0.655 3.140 5.239 1.00 84.19 284 GLY A N 1
ATOM 2074 C CA . GLY A 1 284 ? 1.062 4.458 4.760 1.00 84.19 284 GLY A CA 1
ATOM 2075 C C . GLY A 1 284 ? 0.865 4.680 3.256 1.00 84.19 284 GLY A C 1
ATOM 2076 O O . GLY A 1 284 ? 0.480 5.769 2.838 1.00 84.19 284 GLY A O 1
ATOM 2077 N N . GLY A 1 285 ? 1.044 3.646 2.430 1.00 84.94 285 GLY A N 1
ATOM 2078 C CA . GLY A 1 285 ? 0.791 3.706 0.989 1.00 84.94 285 GLY A CA 1
ATOM 2079 C C . GLY A 1 285 ? -0.687 3.909 0.642 1.00 84.94 285 GLY A C 1
ATOM 2080 O O . GLY A 1 285 ? -0.990 4.631 -0.309 1.00 84.94 285 GLY A O 1
ATOM 2081 N N . VAL A 1 286 ? -1.605 3.332 1.433 1.00 85.62 286 VAL A N 1
ATOM 2082 C CA . VAL A 1 286 ? -3.054 3.590 1.309 1.00 85.62 286 VAL A CA 1
ATOM 2083 C C . VAL A 1 286 ? -3.342 5.061 1.567 1.00 85.62 286 VAL A C 1
ATOM 2085 O O . VAL A 1 286 ? -4.015 5.696 0.755 1.00 85.62 286 VAL A O 1
ATOM 2088 N N . LEU A 1 287 ? -2.809 5.604 2.665 1.00 88.62 287 LEU A N 1
ATOM 2089 C CA . LEU A 1 287 ? -3.009 7.000 3.043 1.00 88.62 287 LEU A CA 1
ATOM 2090 C C . LEU A 1 287 ? -2.429 7.932 1.987 1.00 88.62 287 LEU A C 1
ATOM 2092 O O . LEU A 1 287 ? -3.183 8.732 1.437 1.00 88.62 287 LEU A O 1
ATOM 2096 N N . ALA A 1 288 ? -1.144 7.780 1.648 1.00 89.62 288 ALA A N 1
ATOM 2097 C CA . ALA A 1 288 ? -0.471 8.621 0.663 1.00 89.62 288 ALA A CA 1
ATOM 2098 C C . ALA A 1 288 ? -1.255 8.647 -0.656 1.00 89.62 288 ALA A C 1
ATOM 2100 O O . ALA A 1 288 ? -1.630 9.717 -1.133 1.00 89.62 288 ALA A O 1
ATOM 2101 N N . GLY A 1 289 ? -1.625 7.473 -1.180 1.00 88.56 289 GLY A N 1
ATOM 2102 C CA . GLY A 1 289 ? -2.427 7.387 -2.395 1.00 88.56 289 GLY A CA 1
ATOM 2103 C C . GLY A 1 289 ? -3.818 8.015 -2.251 1.00 88.56 289 GLY A C 1
ATOM 2104 O O . GLY A 1 289 ? -4.266 8.717 -3.155 1.00 88.56 289 GLY A O 1
ATOM 2105 N N . SER A 1 290 ? -4.490 7.841 -1.109 1.00 86.50 290 SER A N 1
ATOM 2106 C CA . SER A 1 290 ? -5.849 8.362 -0.886 1.00 86.50 290 SER A CA 1
ATOM 2107 C C . SER A 1 290 ? -5.954 9.888 -0.949 1.00 86.50 290 SER A C 1
ATOM 2109 O O . SER A 1 290 ? -7.028 10.407 -1.259 1.00 86.50 290 SER A O 1
ATOM 2111 N N . VAL A 1 291 ? -4.842 10.586 -0.699 1.00 87.31 291 VAL A N 1
ATOM 2112 C CA . VAL A 1 291 ? -4.722 12.049 -0.788 1.00 87.31 291 VAL A CA 1
ATOM 2113 C C . VAL A 1 291 ? -3.943 12.509 -2.024 1.00 87.31 291 VAL A C 1
ATOM 2115 O O . VAL A 1 291 ? -3.516 13.656 -2.102 1.00 87.31 291 VAL A O 1
ATOM 2118 N N . GLY A 1 292 ? -3.769 11.626 -3.014 1.00 89.44 292 GLY A N 1
ATOM 2119 C CA . GLY A 1 292 ? -3.106 11.961 -4.276 1.00 89.44 292 GLY A CA 1
ATOM 2120 C C . GLY A 1 292 ? -1.590 12.134 -4.158 1.00 89.44 292 GLY A C 1
ATOM 2121 O O . GLY A 1 292 ? -0.992 12.796 -5.001 1.00 89.44 292 GLY A O 1
ATOM 2122 N N . GLY A 1 293 ? -0.974 11.559 -3.126 1.00 93.25 293 GLY A N 1
ATOM 2123 C CA . GLY A 1 293 ? 0.459 11.611 -2.862 1.00 93.25 293 GLY A CA 1
ATOM 2124 C C . GLY A 1 293 ? 1.199 10.316 -3.226 1.00 93.25 293 GLY A C 1
ATOM 2125 O O . GLY A 1 293 ? 0.644 9.220 -3.092 1.00 93.25 293 GLY A O 1
ATOM 2126 N N . PRO A 1 294 ? 2.468 10.398 -3.665 1.00 96.75 294 PRO A N 1
ATOM 2127 C CA . PRO A 1 294 ? 3.313 9.224 -3.843 1.00 96.75 294 PRO A CA 1
ATOM 2128 C C . PRO A 1 294 ? 3.803 8.668 -2.500 1.00 96.75 294 PRO A C 1
ATOM 2130 O O . PRO A 1 294 ? 3.930 9.400 -1.519 1.00 96.75 294 PRO A O 1
ATOM 2133 N N . LEU A 1 295 ? 4.176 7.386 -2.486 1.00 96.75 295 LEU A N 1
ATOM 2134 C CA . LEU A 1 295 ? 4.984 6.795 -1.417 1.00 96.75 295 LEU A CA 1
ATOM 2135 C C . LEU A 1 295 ? 6.454 6.752 -1.854 1.00 96.75 295 LEU A C 1
ATOM 2137 O O . LEU A 1 295 ? 6.825 5.995 -2.753 1.00 96.75 295 LEU A O 1
ATOM 2141 N N . LEU A 1 296 ? 7.287 7.565 -1.212 1.00 97.19 296 LEU A N 1
ATOM 2142 C CA . LEU A 1 296 ? 8.736 7.578 -1.370 1.00 97.19 296 LEU A CA 1
ATOM 2143 C C . LEU A 1 296 ? 9.389 6.647 -0.346 1.00 97.19 296 LEU A C 1
ATOM 2145 O O . LEU A 1 296 ? 8.884 6.442 0.761 1.00 97.19 296 LEU A O 1
ATOM 2149 N N . LEU A 1 297 ? 10.545 6.099 -0.716 1.00 96.06 297 LEU A N 1
ATOM 2150 C CA . LEU A 1 297 ? 11.318 5.209 0.142 1.00 96.06 297 LEU A CA 1
ATOM 2151 C C . LEU A 1 297 ? 12.635 5.859 0.547 1.00 96.06 297 LEU A C 1
ATOM 2153 O O . LEU A 1 297 ? 13.267 6.552 -0.246 1.00 96.06 297 LEU A O 1
ATOM 2157 N N . THR A 1 298 ? 13.079 5.571 1.764 1.00 95.88 298 THR A N 1
ATOM 2158 C CA . THR A 1 298 ? 14.320 6.118 2.323 1.00 95.88 298 THR A CA 1
ATOM 2159 C C . THR A 1 298 ? 15.124 5.071 3.082 1.00 95.88 298 THR A C 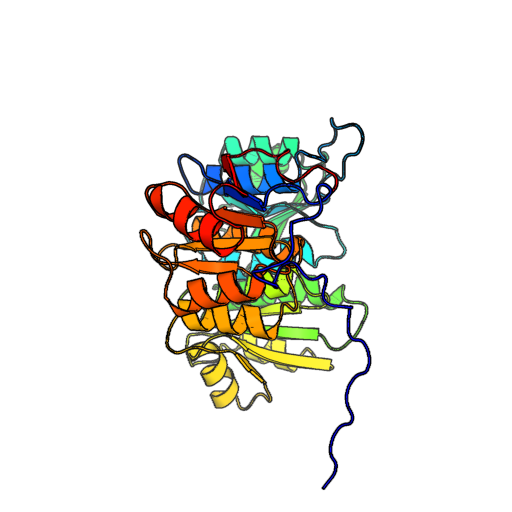1
ATOM 2161 O O . THR A 1 298 ? 14.603 4.015 3.469 1.00 95.88 298 THR A O 1
ATOM 2164 N N . GLY A 1 299 ? 16.403 5.370 3.313 1.00 94.62 299 GLY A N 1
ATOM 2165 C CA . GLY A 1 299 ? 17.166 4.684 4.339 1.00 94.62 299 GLY A CA 1
ATOM 2166 C C . GLY A 1 299 ? 16.788 5.132 5.752 1.00 94.62 299 GLY A C 1
ATOM 2167 O O . GLY A 1 299 ? 16.089 6.134 5.907 1.00 94.62 299 GLY A O 1
ATOM 2168 N N . PRO A 1 300 ? 17.230 4.396 6.791 1.00 91.50 300 PRO A N 1
ATOM 2169 C CA . PRO A 1 300 ? 16.820 4.665 8.164 1.00 91.50 300 PRO A CA 1
ATOM 2170 C C . PRO A 1 300 ? 17.308 6.022 8.666 1.00 91.50 300 PRO A C 1
ATOM 2172 O O . PRO A 1 300 ? 16.592 6.669 9.410 1.00 91.50 300 PRO A O 1
ATOM 2175 N N . THR A 1 301 ? 18.497 6.468 8.256 1.00 92.56 301 THR A N 1
ATOM 2176 C CA . THR A 1 301 ? 19.136 7.685 8.785 1.00 92.56 301 THR A CA 1
ATOM 2177 C C . THR A 1 301 ? 19.282 8.806 7.759 1.00 92.56 301 THR A C 1
ATOM 2179 O O . THR A 1 301 ? 19.571 9.943 8.129 1.00 92.56 301 THR A O 1
ATOM 2182 N N . ALA A 1 302 ? 19.108 8.514 6.469 1.00 93.75 302 ALA A N 1
ATOM 2183 C CA . ALA A 1 302 ? 19.311 9.489 5.406 1.00 93.75 302 ALA A CA 1
ATOM 2184 C C . ALA A 1 302 ? 18.435 9.204 4.186 1.00 93.75 302 ALA A C 1
ATOM 2186 O O . ALA A 1 302 ? 18.266 8.045 3.782 1.00 93.75 302 ALA A O 1
ATOM 2187 N N . LEU A 1 303 ? 17.942 10.289 3.583 1.00 93.56 303 LEU A N 1
ATOM 2188 C CA . LEU A 1 303 ? 17.310 10.262 2.268 1.00 93.56 303 LEU A CA 1
ATOM 2189 C C . LEU A 1 303 ? 18.364 9.939 1.194 1.00 93.56 303 LEU A C 1
ATOM 2191 O O . LEU A 1 303 ? 19.440 10.543 1.201 1.00 93.56 303 LEU A O 1
ATOM 2195 N N . PRO A 1 304 ? 18.070 9.045 0.233 1.00 94.69 304 PRO A N 1
ATOM 2196 C CA . PRO A 1 304 ? 18.859 8.942 -0.990 1.00 94.69 304 PRO A CA 1
ATOM 2197 C C . PRO A 1 304 ? 18.913 10.298 -1.704 1.00 94.69 304 PRO A C 1
ATOM 2199 O O . PRO A 1 304 ? 17.908 11.016 -1.728 1.00 94.69 304 PRO A O 1
ATOM 2202 N N . THR A 1 305 ? 20.052 10.635 -2.312 1.00 94.06 305 THR A N 1
ATOM 2203 C CA . THR A 1 305 ? 20.278 11.933 -2.976 1.00 94.06 305 THR A CA 1
ATOM 2204 C C . THR A 1 305 ? 19.157 12.278 -3.956 1.00 94.06 305 THR A C 1
ATOM 2206 O O . THR A 1 305 ? 18.606 13.373 -3.921 1.00 94.06 305 THR A O 1
ATOM 2209 N N . GLU A 1 306 ? 18.733 11.313 -4.770 1.00 92.44 306 GLU A N 1
ATOM 2210 C CA . GLU A 1 306 ? 17.688 11.494 -5.776 1.00 92.44 306 GLU A CA 1
ATOM 2211 C C . GLU A 1 306 ? 16.312 11.770 -5.152 1.00 92.44 306 GLU A C 1
ATOM 2213 O O . GLU A 1 306 ? 15.495 12.487 -5.735 1.00 92.44 306 GLU A O 1
ATOM 2218 N N . THR A 1 307 ? 16.051 11.213 -3.965 1.00 93.44 307 THR A N 1
ATOM 2219 C CA . THR A 1 307 ? 14.817 11.472 -3.207 1.00 93.44 307 THR A CA 1
ATOM 2220 C C . THR A 1 307 ? 14.858 12.869 -2.599 1.00 93.44 307 THR A C 1
ATOM 2222 O O . THR A 1 307 ? 13.873 13.600 -2.682 1.00 93.44 307 THR A O 1
ATOM 2225 N N . ALA A 1 308 ? 16.008 13.273 -2.053 1.00 92.69 308 ALA A N 1
ATOM 2226 C CA . ALA A 1 308 ? 16.194 14.618 -1.523 1.00 92.69 308 ALA A CA 1
ATOM 2227 C C . ALA A 1 308 ? 16.031 15.692 -2.614 1.00 92.69 308 ALA A C 1
ATOM 2229 O O . ALA A 1 308 ? 15.335 16.687 -2.415 1.00 92.69 308 ALA A O 1
ATOM 2230 N N . ASP A 1 309 ? 16.608 15.462 -3.795 1.00 90.69 309 ASP A N 1
ATOM 2231 C CA . ASP A 1 309 ? 16.476 16.367 -4.939 1.00 90.69 309 ASP A CA 1
ATOM 2232 C C . ASP A 1 309 ? 15.040 16.441 -5.457 1.00 90.69 309 ASP A C 1
ATOM 2234 O O . ASP A 1 309 ? 14.572 17.513 -5.839 1.00 90.69 309 ASP A O 1
ATOM 2238 N N . TYR A 1 310 ? 14.311 15.323 -5.448 1.00 91.88 310 TYR A N 1
ATOM 2239 C CA . TYR A 1 310 ? 12.890 15.329 -5.777 1.00 91.88 310 TYR A CA 1
ATOM 2240 C C . TYR A 1 310 ? 12.078 16.186 -4.812 1.00 91.88 310 TYR A C 1
ATOM 2242 O O . TYR A 1 310 ? 11.339 17.047 -5.279 1.00 91.88 310 TYR A O 1
ATOM 2250 N N . LEU A 1 311 ? 12.248 15.998 -3.499 1.00 90.56 311 LEU A N 1
ATOM 2251 C CA . LEU A 1 311 ? 11.542 16.791 -2.489 1.00 90.56 311 LEU A CA 1
ATOM 2252 C C . LEU A 1 311 ? 11.849 18.283 -2.639 1.00 90.56 311 LEU A C 1
ATOM 2254 O O . LEU A 1 311 ? 10.926 19.091 -2.671 1.00 90.56 311 LEU A O 1
ATOM 2258 N N . ARG A 1 312 ? 13.124 18.637 -2.847 1.00 89.19 312 ARG A N 1
ATOM 2259 C CA . ARG A 1 312 ? 13.533 20.029 -3.075 1.00 89.19 312 ARG A CA 1
ATOM 2260 C C . ARG A 1 312 ? 12.855 20.632 -4.303 1.00 89.19 312 ARG A C 1
ATOM 2262 O O . ARG A 1 312 ? 12.352 21.749 -4.242 1.00 89.19 312 ARG A O 1
ATOM 2269 N N . ASN A 1 313 ? 12.818 19.898 -5.413 1.00 85.25 313 ASN A N 1
ATOM 2270 C CA . ASN A 1 313 ? 12.202 20.374 -6.654 1.00 85.25 313 ASN A CA 1
ATOM 2271 C C . ASN A 1 313 ? 10.668 20.416 -6.573 1.00 85.25 313 ASN A C 1
ATOM 2273 O O . ASN A 1 313 ? 10.043 21.235 -7.242 1.00 85.25 313 ASN A O 1
ATOM 2277 N N . ALA A 1 314 ? 10.071 19.546 -5.759 1.00 84.75 314 ALA A N 1
ATOM 2278 C CA . ALA A 1 314 ? 8.633 19.481 -5.529 1.00 84.75 314 ALA A CA 1
ATOM 2279 C C . ALA A 1 314 ? 8.160 20.410 -4.396 1.00 84.75 314 ALA A C 1
ATOM 2281 O O . ALA A 1 314 ? 6.959 20.515 -4.180 1.00 84.75 314 ALA A O 1
ATOM 2282 N N . SER A 1 315 ? 9.061 21.121 -3.708 1.00 82.62 315 SER A N 1
ATOM 2283 C CA . SER A 1 315 ? 8.742 22.022 -2.581 1.00 82.62 315 SER A CA 1
ATOM 2284 C C . SER A 1 315 ? 7.730 23.123 -2.920 1.00 82.62 315 SER A C 1
ATOM 2286 O O . SER A 1 315 ? 7.021 23.609 -2.047 1.00 82.62 315 SER A O 1
ATOM 2288 N N . GLY A 1 316 ? 7.605 23.489 -4.201 1.00 79.44 316 GLY A N 1
ATOM 2289 C CA . GLY A 1 316 ? 6.572 24.419 -4.663 1.00 79.44 316 GLY A CA 1
ATOM 2290 C C . GLY A 1 316 ? 5.140 23.869 -4.592 1.00 79.44 316 GLY A C 1
ATOM 2291 O O . GLY A 1 316 ? 4.205 24.664 -4.574 1.00 79.44 316 GLY A O 1
ATOM 2292 N N . SER A 1 317 ? 4.958 22.544 -4.562 1.00 84.00 317 SER A N 1
ATOM 2293 C CA . SER A 1 317 ? 3.649 21.891 -4.406 1.00 84.00 317 SER A CA 1
ATOM 2294 C C . SER A 1 317 ? 3.514 21.128 -3.090 1.00 84.00 317 SER A C 1
ATOM 2296 O O . SER A 1 317 ? 2.429 21.114 -2.522 1.00 84.00 317 SER A O 1
ATOM 2298 N N . VAL A 1 318 ? 4.591 20.495 -2.615 1.00 87.88 318 VAL A N 1
ATOM 2299 C CA . VAL A 1 318 ? 4.593 19.647 -1.419 1.00 87.88 318 VAL A CA 1
ATOM 2300 C C . VAL A 1 318 ? 4.571 20.517 -0.167 1.00 87.88 318 VAL A C 1
ATOM 2302 O O . VAL A 1 318 ? 5.592 21.075 0.234 1.00 87.88 318 VAL A O 1
ATOM 2305 N N . SER A 1 319 ? 3.412 20.587 0.477 1.00 86.56 319 SER A N 1
ATOM 2306 C CA . SER A 1 319 ? 3.230 21.228 1.780 1.00 86.56 319 SER A CA 1
ATOM 2307 C C . SER A 1 319 ? 3.404 20.250 2.942 1.00 86.56 319 SER A C 1
ATOM 2309 O O . SER A 1 319 ? 3.679 20.678 4.061 1.00 86.56 319 SER A O 1
ATOM 2311 N N . ASP A 1 320 ? 3.272 18.945 2.682 1.00 89.44 320 ASP A N 1
ATOM 2312 C CA . ASP A 1 320 ? 3.195 17.916 3.713 1.00 89.44 320 ASP A CA 1
ATOM 2313 C C . ASP A 1 320 ? 4.035 16.691 3.395 1.00 89.44 320 ASP A C 1
ATOM 2315 O O . ASP A 1 320 ? 3.906 16.086 2.327 1.00 89.44 320 ASP A O 1
ATOM 2319 N N . ALA A 1 321 ? 4.810 16.253 4.378 1.00 93.94 321 ALA A N 1
ATOM 2320 C CA . ALA A 1 321 ? 5.442 14.948 4.364 1.00 93.94 321 ALA A CA 1
ATOM 2321 C C . ALA A 1 321 ? 4.983 14.122 5.564 1.00 93.94 321 ALA A C 1
ATOM 2323 O O . ALA A 1 321 ? 5.155 14.534 6.709 1.00 93.94 321 ALA A O 1
ATOM 2324 N N . VAL A 1 322 ? 4.440 12.936 5.295 1.00 95.19 322 VAL A N 1
ATOM 2325 C CA . VAL A 1 322 ? 3.995 11.994 6.327 1.00 95.19 322 VAL A CA 1
ATOM 2326 C C . VAL A 1 322 ? 4.962 10.815 6.367 1.00 95.19 322 VAL A C 1
ATOM 2328 O O . VAL A 1 322 ? 5.112 10.076 5.393 1.00 95.19 322 VAL A O 1
ATOM 2331 N N . MET A 1 323 ? 5.653 10.656 7.488 1.00 96.44 323 MET A N 1
ATOM 2332 C CA . MET A 1 323 ? 6.622 9.604 7.759 1.00 96.44 323 MET A CA 1
ATOM 2333 C C . MET A 1 323 ? 5.930 8.424 8.442 1.00 96.44 323 MET A C 1
ATOM 2335 O O . MET A 1 323 ? 5.337 8.591 9.502 1.00 96.44 323 MET A O 1
ATOM 2339 N N . PHE A 1 324 ? 6.036 7.226 7.872 1.00 94.94 324 PHE A N 1
ATOM 2340 C CA . PHE A 1 324 ? 5.412 6.019 8.418 1.00 94.94 324 PHE A CA 1
ATOM 2341 C C . PHE A 1 324 ? 6.435 5.135 9.126 1.00 94.94 324 PHE A C 1
ATOM 2343 O O . PHE A 1 324 ? 7.349 4.591 8.493 1.00 94.94 324 PHE A O 1
ATOM 2350 N N . GLY A 1 325 ? 6.236 4.952 10.428 1.00 93.25 325 GLY A N 1
ATOM 2351 C CA . GLY A 1 325 ? 7.073 4.120 11.282 1.00 93.25 325 GLY A CA 1
ATOM 2352 C C . GLY A 1 325 ? 7.957 4.924 12.233 1.00 93.25 325 GLY A C 1
ATOM 2353 O O . GLY A 1 325 ? 8.304 6.087 12.002 1.00 93.25 325 GLY A O 1
ATOM 2354 N N . GLY A 1 326 ? 8.315 4.273 13.337 1.00 93.25 326 GLY A N 1
ATOM 2355 C CA . GLY A 1 326 ? 8.969 4.942 14.452 1.00 93.25 326 GLY A CA 1
ATOM 2356 C C . GLY A 1 326 ? 10.475 5.156 14.291 1.00 93.25 326 GLY A C 1
ATOM 2357 O O . GLY A 1 326 ? 11.083 4.714 13.306 1.00 93.25 326 GLY A O 1
ATOM 2358 N N . PRO A 1 327 ? 11.117 5.777 15.296 1.00 92.19 327 PRO A N 1
ATOM 2359 C CA . PRO A 1 327 ? 12.539 6.136 15.278 1.00 92.19 327 PRO A CA 1
ATOM 2360 C C . PRO A 1 327 ? 13.496 4.973 14.988 1.00 92.19 327 PRO A C 1
ATOM 2362 O O . PRO A 1 327 ? 14.572 5.161 14.431 1.00 92.19 327 PRO A O 1
ATOM 2365 N N . ALA A 1 328 ? 13.096 3.742 15.322 1.00 89.38 328 ALA A N 1
ATOM 2366 C CA . ALA A 1 328 ? 13.893 2.541 15.076 1.00 89.38 328 ALA A CA 1
ATOM 2367 C C . ALA A 1 328 ? 14.014 2.154 13.587 1.00 89.38 328 ALA A C 1
ATOM 2369 O O . ALA A 1 328 ? 14.880 1.352 13.231 1.00 89.38 328 ALA A O 1
ATOM 2370 N N . VAL A 1 329 ? 13.128 2.656 12.719 1.00 90.50 329 VAL A N 1
ATOM 2371 C CA . VAL A 1 329 ? 13.136 2.378 11.268 1.00 90.50 329 VAL A CA 1
ATOM 2372 C C . VAL A 1 329 ? 13.314 3.633 10.419 1.00 90.50 329 VAL A C 1
ATOM 2374 O O . VAL A 1 329 ? 13.806 3.523 9.295 1.00 90.50 329 VAL A O 1
ATOM 2377 N N . LEU A 1 330 ? 12.948 4.791 10.968 1.00 93.88 330 LEU A N 1
ATOM 2378 C CA . LEU A 1 330 ? 13.125 6.124 10.407 1.00 93.88 330 LEU A CA 1
ATOM 2379 C C . LEU A 1 330 ? 13.649 7.032 11.522 1.00 93.88 330 LEU A C 1
ATOM 2381 O O . LEU A 1 330 ? 12.857 7.541 12.312 1.00 93.88 330 LEU A O 1
ATOM 2385 N N . ASP A 1 331 ? 14.964 7.211 11.584 1.00 94.62 331 ASP A N 1
ATOM 2386 C CA . ASP A 1 331 ? 15.673 7.953 12.628 1.00 94.62 331 ASP A CA 1
ATOM 2387 C C . ASP A 1 331 ? 15.073 9.344 12.887 1.00 94.62 331 ASP A C 1
ATOM 2389 O O . ASP A 1 331 ? 14.497 9.984 12.000 1.00 94.62 331 ASP A O 1
ATOM 2393 N N . GLU A 1 332 ? 15.230 9.829 14.118 1.00 91.88 332 GLU A N 1
ATOM 2394 C CA . GLU A 1 332 ? 14.730 11.140 14.540 1.00 91.88 332 GLU A CA 1
ATOM 2395 C C . GLU A 1 332 ? 15.264 12.288 13.682 1.00 91.88 332 GLU A C 1
ATOM 2397 O O . GLU A 1 332 ? 14.529 13.233 13.405 1.00 91.88 332 GLU A O 1
ATOM 2402 N N . GLY A 1 333 ? 16.516 12.216 13.217 1.00 92.50 333 GLY A N 1
ATOM 2403 C CA . GLY A 1 333 ? 17.121 13.264 12.396 1.00 92.50 333 GLY A CA 1
ATOM 2404 C C . GLY A 1 333 ? 16.520 13.378 10.994 1.00 92.50 333 GLY A C 1
ATOM 2405 O O . GLY A 1 333 ? 16.679 14.411 10.338 1.00 92.50 333 GLY A O 1
ATOM 2406 N N . LEU A 1 334 ? 15.805 12.351 10.527 1.00 94.25 334 LEU A N 1
ATOM 2407 C CA . LEU A 1 334 ? 15.251 12.319 9.179 1.00 94.25 334 LEU A CA 1
ATOM 2408 C C . LEU A 1 334 ? 14.129 13.354 8.988 1.00 94.25 334 LEU A C 1
ATOM 2410 O O . LEU A 1 334 ? 14.027 13.936 7.911 1.00 94.25 334 LEU A O 1
ATOM 2414 N N . LYS A 1 335 ? 13.350 13.658 10.038 1.00 93.19 335 LYS A N 1
ATOM 2415 C CA . LYS A 1 335 ? 12.297 14.690 9.973 1.00 93.19 335 LYS A CA 1
ATOM 2416 C C . LYS A 1 335 ? 12.854 16.068 9.619 1.00 93.19 335 LYS A C 1
ATOM 2418 O O . LYS A 1 335 ? 12.238 16.790 8.846 1.00 93.19 335 LYS A O 1
ATOM 2423 N N . ASN A 1 336 ? 14.053 16.385 10.114 1.00 91.94 336 ASN A N 1
ATOM 2424 C CA . ASN A 1 336 ? 14.724 17.647 9.813 1.00 91.94 336 ASN A CA 1
ATOM 2425 C C . ASN A 1 336 ? 15.173 17.689 8.351 1.00 91.94 336 ASN A C 1
ATOM 2427 O O . ASN A 1 336 ? 14.933 18.679 7.672 1.00 91.94 336 ASN A O 1
ATOM 2431 N N . GLN A 1 337 ? 15.745 16.589 7.839 1.00 92.75 337 GLN A N 1
ATOM 2432 C CA . GLN A 1 337 ? 16.124 16.494 6.423 1.00 92.75 337 GLN A CA 1
ATOM 2433 C C . GLN A 1 337 ? 14.914 16.708 5.511 1.00 92.75 337 GLN A C 1
ATOM 2435 O O . GLN A 1 337 ? 15.006 17.442 4.537 1.00 92.75 337 GLN A O 1
ATOM 2440 N N . VAL A 1 338 ? 13.783 16.075 5.824 1.00 93.31 338 VAL A N 1
ATOM 2441 C CA . VAL A 1 338 ? 12.549 16.210 5.042 1.00 93.31 338 VAL A CA 1
ATOM 2442 C C . VAL A 1 338 ? 11.997 17.632 5.136 1.00 93.31 338 VAL A C 1
ATOM 2444 O O . VAL A 1 338 ? 11.716 18.240 4.105 1.00 93.31 338 VAL A O 1
ATOM 2447 N N . GLY A 1 339 ? 11.882 18.173 6.351 1.00 90.50 339 GLY A N 1
ATOM 2448 C CA . GLY A 1 339 ? 11.339 19.505 6.602 1.00 90.50 339 GLY A CA 1
ATOM 2449 C C . GLY A 1 339 ? 12.121 20.610 5.899 1.00 90.50 339 GLY A C 1
ATOM 2450 O O . GLY A 1 339 ? 11.521 21.435 5.214 1.00 90.50 339 GLY A O 1
ATOM 2451 N N . ASP A 1 340 ? 13.453 20.560 5.969 1.00 90.00 340 ASP A N 1
ATOM 2452 C CA . ASP A 1 340 ? 14.345 21.529 5.315 1.00 90.00 340 ASP A CA 1
ATOM 2453 C C . ASP A 1 340 ? 14.361 21.407 3.777 1.00 90.00 340 ASP A C 1
ATOM 2455 O O . ASP A 1 340 ? 14.888 22.284 3.090 1.00 90.00 340 ASP A O 1
ATOM 2459 N N . LEU A 1 341 ? 13.830 20.311 3.218 1.00 90.31 341 LEU A N 1
ATOM 2460 C CA . LEU A 1 341 ? 13.716 20.116 1.769 1.00 90.31 341 LEU A CA 1
ATOM 2461 C C . LEU A 1 341 ? 12.374 20.574 1.206 1.00 90.31 341 LEU A C 1
ATOM 2463 O O . LEU A 1 341 ? 12.336 21.010 0.057 1.00 90.31 341 LEU A O 1
ATOM 2467 N N . ILE A 1 342 ? 11.291 20.443 1.975 1.00 86.56 342 ILE A N 1
ATOM 2468 C CA . ILE A 1 342 ? 9.953 20.852 1.531 1.00 86.56 342 ILE A CA 1
ATOM 2469 C C . ILE A 1 342 ? 9.643 22.300 1.925 1.00 86.56 342 ILE A C 1
ATOM 2471 O O . ILE A 1 342 ? 8.945 22.983 1.185 1.00 86.56 342 ILE A O 1
ATOM 2475 N N . GLY A 1 343 ? 10.194 22.784 3.042 1.00 78.69 343 GLY A N 1
ATOM 2476 C CA . GLY A 1 343 ? 10.052 24.155 3.526 1.00 78.69 343 GLY A CA 1
ATOM 2477 C C . GLY A 1 343 ? 11.400 24.859 3.681 1.00 78.69 343 GLY A C 1
ATOM 2478 O O . GLY A 1 343 ? 12.461 24.242 3.670 1.00 78.69 343 GLY A O 1
ATOM 2479 N N . GLN A 1 344 ? 11.371 26.181 3.853 1.00 67.31 344 GLN A N 1
ATOM 2480 C CA . GLN A 1 344 ? 12.572 26.927 4.245 1.00 67.31 344 GLN A CA 1
ATOM 2481 C C . GLN A 1 344 ? 12.974 26.554 5.688 1.00 67.31 344 GLN A C 1
ATOM 2483 O O . GLN A 1 344 ? 12.097 26.239 6.500 1.00 67.31 344 GLN A O 1
ATOM 2488 N N . PRO A 1 345 ? 14.264 26.632 6.064 1.00 62.72 345 PRO A N 1
ATOM 2489 C CA . PRO A 1 345 ? 14.689 26.399 7.443 1.00 62.72 345 PRO A CA 1
ATOM 2490 C C . PRO A 1 345 ? 13.909 27.272 8.439 1.00 62.72 345 PRO A C 1
ATOM 2492 O O . PRO A 1 345 ? 13.829 28.493 8.292 1.00 62.72 345 PRO A O 1
ATOM 2495 N N . GLY A 1 346 ? 13.305 26.641 9.450 1.00 67.25 346 GLY A N 1
ATOM 2496 C CA . GLY A 1 346 ? 12.448 27.320 10.431 1.00 67.25 346 GLY A CA 1
ATOM 2497 C C . GLY A 1 346 ? 11.069 27.746 9.905 1.00 67.25 346 GLY A C 1
ATOM 2498 O O . GLY A 1 346 ? 10.374 28.491 10.592 1.00 67.25 346 GLY A O 1
ATOM 2499 N N . GLN A 1 347 ? 10.676 27.305 8.704 1.00 77.81 347 GLN A N 1
ATOM 2500 C CA . GLN A 1 347 ? 9.362 27.546 8.088 1.00 77.81 347 GLN A CA 1
ATOM 2501 C C . GLN A 1 347 ? 8.533 26.256 7.934 1.00 77.81 347 GLN A C 1
ATOM 2503 O O . GLN A 1 347 ? 7.625 26.180 7.108 1.00 77.81 347 GLN A O 1
ATOM 2508 N N . TRP A 1 348 ? 8.840 25.238 8.736 1.00 87.50 348 TRP A N 1
ATOM 2509 C CA . TRP A 1 348 ? 8.084 23.994 8.812 1.00 87.50 348 TRP A CA 1
ATOM 2510 C C . TRP A 1 348 ? 7.844 23.598 10.274 1.00 87.50 348 TRP A C 1
ATOM 2512 O O . TRP A 1 348 ? 8.570 24.025 11.176 1.00 87.50 348 TRP A O 1
ATOM 2522 N N . VAL A 1 349 ? 6.800 22.810 10.518 1.00 89.62 349 VAL A N 1
ATOM 2523 C CA . VAL A 1 349 ? 6.433 22.287 11.838 1.00 89.62 349 VAL A CA 1
ATOM 2524 C C . VAL A 1 349 ? 6.475 20.770 11.844 1.00 89.62 349 VAL A C 1
ATOM 2526 O O . VAL A 1 349 ? 6.202 20.125 10.834 1.00 89.62 349 VAL A O 1
ATOM 2529 N N . TYR A 1 350 ? 6.799 20.210 13.005 1.00 90.62 350 TYR A N 1
ATOM 2530 C CA . TYR A 1 350 ? 6.782 18.775 13.235 1.00 90.62 350 TYR A CA 1
ATOM 2531 C C . TYR A 1 350 ? 5.603 18.368 14.119 1.00 90.62 350 TYR A C 1
ATOM 2533 O O . TYR A 1 350 ? 5.324 19.048 15.113 1.00 90.62 350 TYR A O 1
ATOM 2541 N N . ARG A 1 351 ? 4.951 17.252 13.789 1.00 91.75 351 ARG A N 1
ATOM 2542 C CA . ARG A 1 351 ? 3.906 16.615 14.603 1.00 91.75 351 ARG A CA 1
ATOM 2543 C C . ARG A 1 351 ? 4.138 15.107 14.701 1.00 91.75 351 ARG A C 1
ATOM 2545 O O . ARG A 1 351 ? 4.691 14.506 13.784 1.00 91.75 351 ARG A O 1
ATOM 2552 N N . ASP A 1 352 ? 3.693 14.520 15.805 1.00 92.69 352 ASP A N 1
ATOM 2553 C CA . ASP A 1 352 ? 3.666 13.072 16.021 1.00 92.69 352 ASP A CA 1
ATOM 2554 C C . ASP A 1 352 ? 2.219 12.654 16.271 1.00 92.69 352 ASP A C 1
ATOM 2556 O O . ASP A 1 352 ? 1.614 13.153 17.224 1.00 92.69 352 ASP A O 1
ATOM 2560 N N . ASN A 1 353 ? 1.700 11.734 15.451 1.00 90.62 353 ASN A N 1
ATOM 2561 C CA . ASN A 1 353 ? 0.376 11.127 15.608 1.00 90.62 353 ASN A CA 1
ATOM 2562 C C . ASN A 1 353 ? -0.730 12.166 15.906 1.00 90.62 353 ASN A C 1
ATOM 2564 O O . ASN A 1 353 ? -1.531 11.985 16.827 1.00 90.62 353 ASN A O 1
ATOM 2568 N N . ASP A 1 354 ? -0.744 13.286 15.172 1.00 84.00 354 ASP A N 1
ATOM 2569 C CA . ASP A 1 354 ? -1.691 14.385 15.352 1.00 84.00 354 ASP A CA 1
ATOM 2570 C C . ASP A 1 354 ? -2.763 14.335 14.247 1.00 84.00 354 ASP A C 1
ATOM 2572 O O . ASP A 1 354 ? -2.615 14.935 13.178 1.00 84.00 354 ASP A O 1
ATOM 2576 N N . PRO A 1 355 ? -3.920 13.701 14.507 1.00 70.25 355 PRO A N 1
ATOM 2577 C CA . PRO A 1 355 ? -4.993 13.566 13.519 1.00 70.25 355 PRO A CA 1
ATOM 2578 C C . PRO A 1 355 ? -5.592 14.901 13.041 1.00 70.25 355 PRO A C 1
ATOM 2580 O O . PRO A 1 355 ? -6.414 14.937 12.117 1.00 70.25 355 PRO A O 1
ATOM 2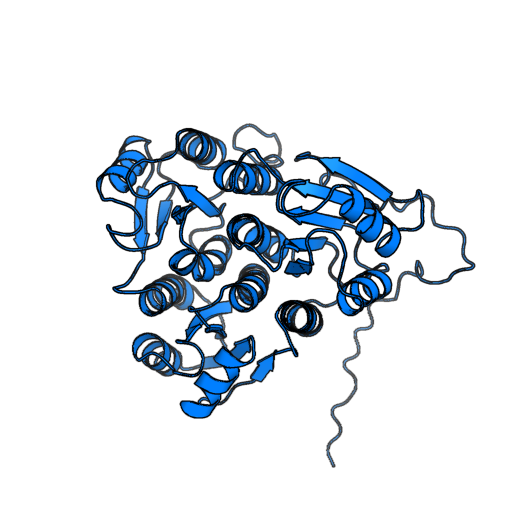583 N N . THR A 1 356 ? -5.236 16.014 13.687 1.00 71.31 356 THR A N 1
ATOM 2584 C CA . THR A 1 356 ? -5.681 17.359 13.318 1.00 71.31 356 THR A CA 1
ATOM 2585 C C . THR A 1 356 ? -4.641 18.137 12.523 1.00 71.31 356 THR A C 1
ATOM 2587 O O . THR A 1 356 ? -4.976 19.190 11.982 1.00 71.31 356 THR A O 1
ATOM 2590 N N . ALA A 1 357 ? -3.422 17.613 12.358 1.00 68.88 357 ALA A N 1
ATOM 2591 C CA . ALA A 1 357 ? -2.331 18.304 11.673 1.00 68.88 357 ALA A CA 1
ATOM 2592 C C . ALA A 1 357 ? -2.671 18.676 10.213 1.00 68.88 357 ALA A C 1
ATOM 2594 O O . ALA A 1 357 ? -2.141 19.647 9.663 1.00 68.88 357 ALA A O 1
ATOM 2595 N N . HIS A 1 358 ? -3.632 17.964 9.618 1.00 64.06 358 HIS A N 1
ATOM 2596 C CA . HIS A 1 358 ? -4.120 18.161 8.249 1.00 64.06 358 HIS A CA 1
ATOM 2597 C C . HIS A 1 358 ? -5.415 18.958 8.132 1.00 64.06 358 HIS A C 1
ATOM 2599 O O . HIS A 1 358 ? -5.892 19.207 7.025 1.00 64.06 358 HIS A O 1
ATOM 2605 N N . GLN A 1 359 ? -5.979 19.393 9.258 1.00 59.31 359 GLN A N 1
ATOM 2606 C CA . GLN A 1 359 ? -7.235 20.130 9.310 1.00 59.31 359 GLN A CA 1
ATOM 2607 C C . GLN A 1 359 ? -6.960 21.629 9.492 1.00 59.31 359 GLN A C 1
ATOM 2609 O O . GLN A 1 359 ? -6.720 22.110 10.595 1.00 59.31 359 GLN A O 1
ATOM 2614 N N . GLY A 1 360 ? -7.008 22.390 8.398 1.00 47.25 360 GLY A N 1
ATOM 2615 C CA . GLY A 1 360 ? -6.872 23.849 8.414 1.00 47.25 360 GLY A CA 1
ATOM 2616 C C . GLY A 1 360 ? -6.808 24.440 7.002 1.00 47.25 360 GLY A C 1
ATOM 2617 O O . GLY A 1 360 ? -6.551 23.695 6.056 1.00 47.25 360 GLY A O 1
ATOM 2618 N N . PRO A 1 361 ? -7.068 25.751 6.826 1.00 34.66 361 PRO A N 1
ATOM 2619 C CA . PRO A 1 361 ? -6.838 26.414 5.548 1.00 34.66 361 PRO A CA 1
ATOM 2620 C C . PRO A 1 361 ? -5.343 26.346 5.221 1.00 34.66 361 PRO A C 1
ATOM 2622 O O . PRO A 1 361 ? -4.517 26.789 6.019 1.00 34.66 361 PRO A O 1
ATOM 2625 N N . ARG A 1 362 ? -5.032 25.747 4.074 1.00 41.22 362 ARG A N 1
ATOM 2626 C CA . ARG A 1 362 ? -3.699 25.633 3.486 1.00 41.22 362 ARG A CA 1
ATOM 2627 C C . ARG A 1 362 ? -3.682 26.350 2.155 1.00 41.22 362 ARG A C 1
ATOM 2629 O O . ARG A 1 362 ? -4.682 26.196 1.416 1.00 41.22 362 ARG A O 1
#

Foldseek 3Di:
DDDDDDDPDDPPQPPPPDPPDDDDPQDAFFEEEEQADPALQSSLLLLQLLVFVCAWPPHPHHDAFQEEEEWEQPACLQLLQVLLVQAQAPSGHYGYGYDHAEARDVSNLVSCVRRYDQAGEYEYTADCRGHNPNNQVVCVVSRYHYDYQHDPDSQRSQLSSLVNRQVRDDDDDAEEEEEASVAPLQSLQLSLLSLADHNYTYGHAPQLARDPSNVVSVVVRPGYAYEYQEDRSVNNCVVVVNDYHYQYDPDSQSSLVSSQVPRADLQQEEEEEASPDPSQSSSSSSSQSNRRYGYGHAFQEDRDPSRLVVLLVSLSRHSYYYYTYDCVGHNPCVSVSNSVRNGPVVSHDYYYSDSCPPPDDD